Protein AF-A0A7X7C2U7-F1 (afdb_monomer_lite)

pLDDT: mean 94.02, std 4.24, range [68.06, 98.25]

Radius of gyration: 20.89 Å; chains: 1; bounding box: 52×40×53 Å

Secondary structure (DSSP, 8-state):
-EEE--TTHHHHHHH--TT----HHHHHHHHHTTTGGGGTSTT--EE--SHHHHHHHHHHHHHS-----EE-GGGGGGSTT--EEESS--HHHHHHHHHHT--GGGS--HHHHHHHHHHHSHHHHHHHHHHHHHH-TT--------SSHHHHHHHHHHS-S-EEEE-SS--TT-SEEEESSSPPHHHHHHHHHH--

Foldseek 3Di:
DEEFEDQCQLVQLVVQDLPDDDDPVRVVVRQVCQCVCLVPVQLEEGEHDDDVSVVVVVVVVVVDVRNHHYDHPLCPVVDPPDAYHYPHDGSNVLSVCVVSPHDNVSHDDPVVSVVVSVVLFCVVVQVVLVVVVVVDVVRDDHDDDDLDLVVVQVCQVPDDAKDKDAAGGDDDPPRIDIDGDHDDPVNSVSVVVRRD

Structure (mmCIF, N/CA/C/O backbone):
data_AF-A0A7X7C2U7-F1
#
_entry.id   AF-A0A7X7C2U7-F1
#
loop_
_atom_site.group_PDB
_atom_site.id
_atom_site.type_symbol
_atom_site.label_atom_id
_atom_site.label_alt_id
_atom_site.label_comp_id
_atom_site.label_asym_id
_atom_site.label_entity_id
_atom_site.label_seq_id
_atom_site.pdbx_PDB_ins_code
_atom_site.Cartn_x
_atom_site.Cartn_y
_atom_site.Cartn_z
_atom_site.occupancy
_atom_site.B_iso_or_equiv
_atom_site.auth_seq_id
_atom_site.auth_comp_id
_atom_site.auth_asym_id
_atom_site.auth_atom_id
_atom_site.pdbx_PDB_model_num
ATOM 1 N N . MET A 1 1 ? 2.861 -1.585 -21.260 1.00 94.38 1 MET A N 1
ATOM 2 C CA . MET A 1 1 ? 2.833 -1.435 -19.792 1.00 94.38 1 MET A CA 1
ATOM 3 C C . MET A 1 1 ? 4.129 -1.998 -19.223 1.00 94.38 1 MET A C 1
ATOM 5 O O . MET A 1 1 ? 4.598 -2.977 -19.781 1.00 94.38 1 MET A O 1
ATOM 9 N N . ILE A 1 2 ? 4.695 -1.424 -18.163 1.00 97.38 2 ILE A N 1
ATOM 10 C CA . ILE A 1 2 ? 5.847 -1.950 -17.410 1.00 97.38 2 ILE A CA 1
ATOM 11 C C . ILE A 1 2 ? 5.394 -2.218 -15.982 1.00 97.38 2 ILE A C 1
ATOM 13 O O . ILE A 1 2 ? 4.828 -1.330 -15.347 1.00 97.38 2 ILE A O 1
ATOM 17 N N . TYR A 1 3 ? 5.643 -3.413 -15.460 1.00 98.25 3 TYR A N 1
ATOM 18 C CA . TYR A 1 3 ? 5.201 -3.788 -14.121 1.00 98.25 3 TYR A CA 1
ATOM 19 C C . TYR A 1 3 ? 6.322 -3.678 -13.093 1.00 98.25 3 TYR A C 1
ATOM 21 O O . TYR A 1 3 ? 7.435 -4.145 -13.322 1.00 98.25 3 TYR A O 1
ATOM 29 N N . ILE A 1 4 ? 6.007 -3.099 -11.933 1.00 98.12 4 ILE A N 1
ATOM 30 C CA . ILE A 1 4 ? 6.964 -2.910 -10.834 1.00 98.12 4 ILE A CA 1
ATOM 31 C C . ILE A 1 4 ? 6.363 -3.474 -9.553 1.00 98.12 4 ILE A C 1
ATOM 33 O O . ILE A 1 4 ? 5.275 -3.070 -9.141 1.00 98.12 4 ILE A O 1
ATOM 37 N N . PHE A 1 5 ? 7.058 -4.387 -8.882 1.00 97.94 5 PHE A N 1
ATOM 38 C CA . PHE A 1 5 ? 6.621 -4.827 -7.562 1.00 97.94 5 PHE A CA 1
ATOM 39 C C . PHE A 1 5 ? 6.869 -3.723 -6.520 1.00 97.94 5 PHE A C 1
ATOM 41 O O . PHE A 1 5 ? 7.981 -3.222 -6.387 1.00 97.94 5 PHE A O 1
ATOM 48 N N . ASN A 1 6 ? 5.826 -3.327 -5.784 1.00 96.69 6 ASN A N 1
ATOM 49 C CA . ASN A 1 6 ? 5.874 -2.213 -4.830 1.00 96.69 6 ASN A CA 1
ATOM 50 C C . ASN A 1 6 ? 5.111 -2.541 -3.523 1.00 96.69 6 ASN A C 1
ATOM 52 O O . ASN A 1 6 ? 4.018 -2.018 -3.287 1.00 96.69 6 ASN A O 1
ATOM 56 N N . PRO A 1 7 ? 5.643 -3.446 -2.679 1.00 94.00 7 PRO A N 1
ATOM 57 C CA . PRO A 1 7 ? 4.954 -3.985 -1.502 1.00 94.00 7 PRO A CA 1
ATOM 58 C C . PRO A 1 7 ? 4.801 -2.995 -0.340 1.00 94.00 7 PRO A C 1
ATOM 60 O O . PRO A 1 7 ? 4.069 -3.279 0.608 1.00 94.00 7 PRO A O 1
ATOM 63 N N . ASP A 1 8 ? 5.483 -1.847 -0.369 1.00 92.38 8 ASP A N 1
ATOM 64 C CA . ASP A 1 8 ? 5.337 -0.821 0.668 1.00 92.38 8 ASP A CA 1
ATOM 65 C C . ASP A 1 8 ? 4.109 0.076 0.477 1.00 92.38 8 ASP A C 1
ATOM 67 O O . ASP A 1 8 ? 3.855 0.919 1.340 1.00 92.38 8 ASP A O 1
ATOM 71 N N . HIS A 1 9 ? 3.348 -0.114 -0.611 1.00 92.94 9 HIS A N 1
ATOM 72 C CA . HIS A 1 9 ? 2.270 0.776 -1.037 1.00 92.94 9 HIS A CA 1
ATOM 73 C C . HIS A 1 9 ? 1.359 1.223 0.110 1.00 92.94 9 HIS A C 1
ATOM 75 O O . HIS A 1 9 ? 1.189 2.424 0.302 1.00 92.94 9 HIS A O 1
ATOM 81 N N . ASP A 1 10 ? 0.841 0.288 0.910 1.00 89.00 10 ASP A N 1
ATOM 82 C CA . ASP A 1 10 ? -0.079 0.591 2.014 1.00 89.00 10 ASP A CA 1
ATOM 83 C C . ASP A 1 10 ? 0.524 1.531 3.070 1.00 89.00 10 ASP A C 1
ATOM 85 O O . ASP A 1 10 ? -0.190 2.332 3.670 1.00 89.00 10 ASP A O 1
ATOM 89 N N . LEU A 1 11 ? 1.828 1.416 3.340 1.00 90.81 11 LEU A N 1
ATOM 90 C CA . LEU A 1 11 ? 2.519 2.261 4.315 1.00 90.81 11 LEU A CA 1
ATOM 91 C C . LEU A 1 11 ? 2.910 3.601 3.690 1.00 90.81 11 LEU A C 1
ATOM 93 O O . LEU A 1 11 ? 2.695 4.646 4.298 1.00 90.81 11 LEU A O 1
ATOM 97 N N . ALA A 1 12 ? 3.422 3.574 2.462 1.00 94.00 12 ALA A N 1
ATOM 98 C CA . ALA A 1 12 ? 3.824 4.769 1.735 1.00 94.00 12 ALA A CA 1
ATOM 99 C C . ALA A 1 12 ? 2.628 5.678 1.403 1.00 94.00 12 ALA A C 1
ATOM 101 O O . ALA A 1 12 ? 2.758 6.898 1.437 1.00 94.00 12 ALA A O 1
ATOM 102 N N . ILE A 1 13 ? 1.447 5.115 1.116 1.00 93.31 13 ILE A N 1
ATOM 103 C CA . ILE A 1 13 ? 0.224 5.899 0.886 1.00 93.31 13 ILE A CA 1
ATOM 104 C C . ILE A 1 13 ? -0.357 6.456 2.195 1.00 93.31 13 ILE A C 1
ATOM 106 O O . ILE A 1 13 ? -0.936 7.543 2.192 1.00 93.31 13 ILE A O 1
ATOM 110 N N . ALA A 1 14 ? -0.181 5.744 3.318 1.00 90.19 14 ALA A N 1
ATOM 111 C CA . ALA A 1 14 ? -0.577 6.221 4.642 1.00 90.19 14 ALA A CA 1
ATOM 112 C C . ALA A 1 14 ? 0.258 7.434 5.072 1.00 90.19 14 ALA A C 1
ATOM 114 O O . ALA A 1 14 ? -0.302 8.444 5.500 1.00 90.19 14 ALA A O 1
ATOM 115 N N . ASP A 1 15 ? 1.580 7.328 4.920 1.00 92.88 15 ASP A N 1
ATOM 116 C CA . ASP A 1 15 ? 2.541 8.395 5.209 1.00 92.88 15 ASP A CA 1
ATOM 117 C C . ASP A 1 15 ? 2.408 9.560 4.215 1.00 92.88 15 ASP A C 1
ATOM 119 O O . ASP A 1 15 ? 2.404 10.726 4.600 1.00 92.88 15 ASP A O 1
ATOM 123 N N . PHE A 1 16 ? 2.184 9.233 2.939 1.00 95.00 16 PHE A N 1
ATOM 124 C CA . PHE A 1 16 ? 1.976 10.173 1.839 1.00 95.00 16 PHE A CA 1
ATOM 125 C C . PHE A 1 16 ? 3.148 11.142 1.603 1.00 95.00 16 PHE A C 1
ATOM 127 O O . PHE A 1 16 ? 2.958 12.238 1.080 1.00 95.00 16 PHE A O 1
ATOM 134 N N . SER A 1 17 ? 4.373 10.733 1.943 1.00 96.12 17 SER A N 1
ATOM 135 C CA . SER A 1 17 ? 5.595 11.488 1.658 1.00 96.12 17 SER A CA 1
ATOM 136 C C . SER A 1 17 ? 6.368 10.902 0.471 1.00 96.12 17 SER A C 1
ATOM 138 O O . SER A 1 17 ? 6.561 9.684 0.397 1.00 96.12 17 SER A O 1
ATOM 140 N N . PRO A 1 18 ? 6.923 11.739 -0.427 1.00 97.00 18 PRO A N 1
ATOM 141 C CA . PRO A 1 18 ? 7.883 11.288 -1.438 1.00 97.00 18 PRO A CA 1
ATOM 142 C C . PRO A 1 18 ? 9.248 10.892 -0.841 1.00 97.00 18 PRO A C 1
ATOM 144 O O . PRO A 1 18 ? 10.126 10.431 -1.577 1.00 97.00 18 PRO A O 1
ATOM 147 N N . TYR A 1 19 ? 9.426 11.085 0.471 1.00 96.25 19 TYR A N 1
ATOM 148 C CA . TYR A 1 19 ? 10.636 10.787 1.244 1.00 96.25 19 TYR A CA 1
ATOM 149 C C . TYR A 1 19 ? 10.404 9.725 2.328 1.00 96.25 19 TYR A C 1
ATOM 151 O O . TYR A 1 19 ? 11.222 9.584 3.234 1.00 96.25 19 TYR A O 1
ATOM 159 N N . TYR A 1 20 ? 9.287 8.995 2.258 1.00 94.44 20 TYR A N 1
ATOM 160 C CA . TYR A 1 20 ? 9.022 7.864 3.140 1.00 94.44 20 TYR A CA 1
ATOM 161 C C . TYR A 1 20 ? 10.162 6.834 3.073 1.00 94.44 20 TYR A C 1
ATOM 163 O O . TYR A 1 20 ? 10.606 6.454 1.987 1.00 94.44 20 TYR A O 1
ATOM 171 N N . THR A 1 21 ? 10.602 6.349 4.237 1.00 95.50 21 THR A N 1
ATOM 172 C CA . THR A 1 21 ? 11.609 5.286 4.336 1.00 95.50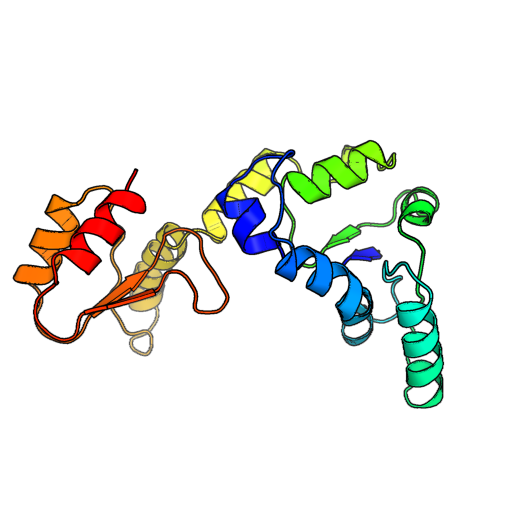 21 THR A CA 1
ATOM 173 C C . THR A 1 21 ? 10.931 3.970 4.724 1.00 95.50 21 THR A C 1
ATOM 175 O O . THR A 1 21 ? 10.499 3.828 5.873 1.00 95.50 21 THR A O 1
ATOM 178 N N . PRO A 1 22 ? 10.837 2.987 3.808 1.00 93.69 22 PRO A N 1
ATOM 179 C CA . PRO A 1 22 ? 10.255 1.690 4.124 1.00 93.69 22 PRO A CA 1
ATOM 180 C C . PRO A 1 22 ? 11.090 0.922 5.167 1.00 93.69 22 PRO A C 1
ATOM 182 O O . PRO A 1 22 ? 12.320 1.002 5.159 1.00 93.69 22 PRO A O 1
ATOM 185 N N . PRO A 1 23 ? 10.454 0.125 6.050 1.00 93.88 23 PRO A N 1
ATOM 186 C CA . PRO A 1 23 ? 11.157 -0.774 6.958 1.00 93.88 23 PRO A CA 1
ATOM 187 C C . PRO A 1 23 ? 12.061 -1.760 6.213 1.00 93.88 23 PRO A C 1
ATOM 189 O O . PRO A 1 23 ? 11.715 -2.228 5.127 1.00 93.88 23 PRO A O 1
ATOM 192 N N . ALA A 1 24 ? 13.163 -2.173 6.844 1.00 96.06 24 ALA A N 1
ATOM 193 C CA . ALA A 1 24 ? 14.135 -3.094 6.246 1.00 96.06 24 ALA A CA 1
ATOM 194 C C . ALA A 1 24 ? 13.512 -4.415 5.752 1.00 96.06 24 ALA A C 1
ATOM 196 O O . ALA A 1 24 ? 13.887 -4.922 4.698 1.00 96.06 24 ALA A O 1
ATOM 197 N N . SER A 1 25 ? 12.521 -4.952 6.472 1.00 94.81 25 SER A N 1
ATOM 198 C CA . SER A 1 25 ? 11.798 -6.160 6.054 1.00 94.81 25 SER A CA 1
ATOM 199 C C . SER A 1 25 ? 11.006 -5.966 4.760 1.00 94.81 25 SER A C 1
ATOM 201 O O . SER A 1 25 ? 10.931 -6.886 3.949 1.00 94.81 25 SER A O 1
ATOM 203 N N . ILE A 1 26 ? 10.447 -4.773 4.541 1.00 93.88 26 ILE A N 1
ATOM 204 C CA . ILE A 1 26 ? 9.730 -4.440 3.312 1.00 93.88 26 ILE A CA 1
ATOM 205 C C . ILE A 1 26 ? 10.719 -4.218 2.171 1.00 93.88 26 ILE A C 1
ATOM 207 O O . ILE A 1 26 ? 10.491 -4.753 1.096 1.00 93.88 26 ILE A O 1
ATOM 211 N N . VAL A 1 27 ? 11.844 -3.531 2.406 1.00 95.44 27 VAL A N 1
ATOM 212 C CA . VAL A 1 27 ? 12.922 -3.385 1.404 1.00 95.44 27 VAL A CA 1
ATOM 213 C C . VAL A 1 27 ? 13.420 -4.750 0.934 1.00 95.44 27 VAL A C 1
ATOM 215 O O . VAL A 1 27 ? 13.522 -4.987 -0.267 1.00 95.44 27 VAL A O 1
ATOM 218 N N . LYS A 1 28 ? 13.654 -5.680 1.869 1.00 95.94 28 LYS A N 1
ATOM 219 C CA . LYS A 1 28 ? 14.015 -7.059 1.529 1.00 95.94 28 LYS A CA 1
ATOM 220 C C . LYS A 1 28 ? 12.935 -7.734 0.677 1.00 95.94 28 LYS A C 1
ATOM 222 O O . LYS A 1 28 ? 13.259 -8.334 -0.339 1.00 95.94 28 LYS A O 1
ATOM 227 N N . MET A 1 29 ? 11.662 -7.584 1.048 1.00 95.75 29 MET A N 1
ATOM 228 C CA . MET A 1 29 ? 10.536 -8.114 0.273 1.00 95.75 29 MET A CA 1
ATOM 229 C C . MET A 1 29 ? 10.459 -7.525 -1.144 1.00 95.75 29 MET A C 1
ATOM 231 O O . MET A 1 29 ? 10.129 -8.265 -2.066 1.00 95.75 29 MET A O 1
ATOM 235 N N . MET A 1 30 ? 10.779 -6.235 -1.338 1.00 95.31 30 MET A N 1
ATOM 236 C CA . MET A 1 30 ? 10.831 -5.624 -2.676 1.00 95.31 30 MET A CA 1
ATOM 237 C C . MET A 1 30 ? 11.818 -6.364 -3.577 1.00 95.31 30 MET A C 1
ATOM 239 O O . MET A 1 30 ? 11.474 -6.674 -4.710 1.00 95.31 30 MET A O 1
ATOM 243 N N . GLY A 1 31 ? 13.018 -6.657 -3.064 1.00 96.00 31 GLY A N 1
ATOM 244 C CA . GLY A 1 31 ? 14.061 -7.355 -3.815 1.00 96.00 31 GLY A CA 1
ATOM 245 C C . GLY A 1 31 ? 13.744 -8.831 -4.043 1.00 96.00 31 GLY A C 1
ATOM 246 O O . GLY A 1 31 ? 13.800 -9.294 -5.178 1.00 96.00 31 GLY A O 1
ATOM 247 N N . ASP A 1 32 ? 13.367 -9.548 -2.979 1.00 96.06 32 ASP A N 1
ATOM 248 C CA . ASP A 1 32 ? 13.115 -10.997 -3.016 1.00 96.06 32 ASP A CA 1
ATOM 249 C C . ASP A 1 32 ? 11.933 -11.378 -3.923 1.00 96.06 32 ASP A C 1
ATOM 251 O O . ASP A 1 32 ? 11.903 -12.476 -4.474 1.00 96.06 32 ASP A O 1
ATOM 255 N N . LEU A 1 33 ? 10.929 -10.501 -4.039 1.00 96.88 33 LEU A N 1
ATOM 256 C CA . LEU A 1 33 ? 9.696 -10.758 -4.789 1.00 96.88 33 LEU A CA 1
ATOM 257 C C . LEU A 1 33 ? 9.528 -9.819 -5.991 1.00 96.88 33 LEU A C 1
ATOM 259 O O . LEU A 1 33 ? 8.424 -9.707 -6.524 1.00 96.88 33 LEU A O 1
ATOM 263 N N . ALA A 1 34 ? 10.601 -9.167 -6.451 1.00 97.75 34 ALA A N 1
ATOM 264 C CA . ALA A 1 34 ? 10.552 -8.233 -7.580 1.00 97.75 34 ALA A CA 1
ATOM 265 C C . ALA A 1 34 ? 9.951 -8.863 -8.850 1.00 97.75 34 ALA A C 1
ATOM 267 O O . ALA A 1 34 ? 9.262 -8.200 -9.618 1.00 97.75 34 ALA A O 1
ATOM 268 N N . VAL A 1 35 ? 10.158 -10.171 -9.027 1.00 97.69 35 VAL A N 1
ATOM 269 C CA . VAL A 1 35 ? 9.669 -10.987 -10.149 1.00 97.69 35 VAL A CA 1
ATOM 270 C C . VAL A 1 35 ? 8.207 -11.436 -10.023 1.00 97.69 35 VAL A C 1
ATOM 272 O O . VAL A 1 35 ? 7.670 -12.031 -10.954 1.00 97.69 35 VAL A O 1
ATOM 275 N N . LEU A 1 36 ? 7.519 -11.160 -8.909 1.00 97.06 36 LEU A N 1
ATOM 276 C CA . LEU A 1 36 ? 6.108 -11.528 -8.723 1.00 97.06 36 LEU A CA 1
ATOM 277 C C . LEU A 1 36 ? 5.175 -11.034 -9.856 1.00 97.06 36 LEU A C 1
ATOM 279 O O . LEU A 1 36 ? 4.247 -11.763 -10.212 1.00 97.06 36 LEU A O 1
ATOM 283 N N . PRO A 1 37 ? 5.401 -9.871 -10.498 1.00 97.62 37 PRO A N 1
ATOM 284 C CA . PRO A 1 37 ? 4.589 -9.447 -11.631 1.00 97.62 37 PRO A CA 1
ATOM 285 C C . PRO A 1 37 ? 4.681 -10.325 -12.881 1.00 97.62 37 PRO A C 1
ATOM 287 O O . PRO A 1 37 ? 3.823 -10.215 -13.756 1.00 97.62 37 PRO A O 1
ATOM 290 N N . LEU A 1 38 ? 5.643 -11.248 -12.980 1.00 96.75 38 LEU A N 1
ATOM 291 C CA . LEU A 1 38 ? 5.705 -12.213 -14.087 1.00 96.75 38 LEU A CA 1
ATOM 292 C C . LEU A 1 38 ? 4.403 -13.013 -14.244 1.00 96.75 38 LEU A C 1
ATOM 294 O O . LEU A 1 38 ? 4.034 -13.370 -15.358 1.00 96.75 38 LEU A O 1
ATOM 298 N N . TRP A 1 39 ? 3.689 -13.258 -13.143 1.00 95.19 39 TRP A N 1
ATOM 299 C CA . TRP A 1 39 ? 2.482 -14.086 -13.127 1.00 95.19 39 TRP A CA 1
ATOM 300 C C . TRP A 1 39 ? 1.238 -13.403 -13.704 1.00 95.19 39 TRP A C 1
ATOM 302 O O . TRP A 1 39 ? 0.295 -14.093 -14.082 1.00 95.19 39 TRP A O 1
ATOM 312 N N . TYR A 1 40 ? 1.211 -12.070 -13.763 1.00 94.81 40 TYR A N 1
ATOM 313 C CA . TYR A 1 40 ? 0.031 -11.306 -14.195 1.00 94.81 40 TYR A CA 1
ATOM 314 C C . TYR A 1 40 ? 0.352 -10.164 -15.170 1.00 94.81 40 TYR A C 1
ATOM 316 O O . TYR A 1 40 ? -0.533 -9.392 -15.526 1.00 94.81 40 TYR A O 1
ATOM 324 N N . SER A 1 41 ? 1.603 -10.050 -15.619 1.00 95.62 41 SER A N 1
ATOM 325 C CA . SER A 1 41 ? 2.036 -9.029 -16.583 1.00 95.62 41 SER A CA 1
ATOM 326 C C . SER A 1 41 ? 1.584 -9.308 -18.016 1.00 95.62 41 SER A C 1
ATOM 328 O O . SER A 1 41 ? 1.710 -8.433 -18.860 1.00 95.62 41 SER A O 1
ATOM 330 N N . ASP A 1 42 ? 1.063 -10.500 -18.315 1.00 92.25 42 ASP A N 1
ATOM 331 C CA . ASP A 1 42 ? 0.563 -10.872 -19.648 1.00 92.25 42 ASP A CA 1
ATOM 332 C C . ASP A 1 42 ? 1.560 -10.569 -20.789 1.00 92.25 42 ASP A C 1
ATOM 334 O O . ASP A 1 42 ? 1.236 -9.949 -21.798 1.00 92.25 42 ASP A O 1
ATOM 338 N N . GLY A 1 43 ? 2.827 -10.955 -20.605 1.00 94.44 43 GLY A N 1
ATOM 339 C CA . GLY A 1 43 ? 3.881 -10.746 -21.603 1.00 94.44 43 GLY A CA 1
ATOM 340 C C . GLY A 1 43 ? 4.583 -9.389 -21.544 1.00 94.44 43 GLY A C 1
ATOM 341 O O . GLY A 1 43 ? 5.571 -9.192 -22.247 1.00 94.44 43 GLY A O 1
ATOM 342 N N . HIS A 1 44 ? 4.123 -8.466 -20.704 1.00 96.56 44 HIS A N 1
ATOM 343 C CA . HIS A 1 44 ? 4.752 -7.159 -20.548 1.00 96.56 44 HIS A CA 1
ATOM 344 C C . HIS A 1 44 ? 6.046 -7.205 -19.714 1.00 96.56 44 HIS A C 1
ATOM 346 O O . HIS A 1 44 ? 6.185 -8.082 -18.857 1.00 96.56 44 HIS A O 1
ATOM 352 N N . PRO A 1 45 ? 6.971 -6.241 -19.905 1.00 97.19 45 PRO A N 1
ATOM 353 C CA . PRO A 1 45 ? 8.185 -6.135 -19.102 1.00 97.19 45 PRO A CA 1
ATOM 354 C C . PRO A 1 45 ? 7.910 -6.010 -17.600 1.00 97.19 45 PRO A C 1
ATOM 356 O O . PRO A 1 45 ? 7.000 -5.291 -17.172 1.00 97.19 45 PRO A O 1
ATOM 359 N N . VAL A 1 46 ? 8.742 -6.678 -16.804 1.00 98.19 46 VAL A N 1
ATOM 360 C CA . VAL A 1 46 ? 8.743 -6.631 -15.340 1.00 98.19 46 VAL A CA 1
ATOM 361 C C . VAL A 1 46 ? 10.093 -6.112 -14.859 1.00 98.19 46 VAL A C 1
ATOM 363 O O . VAL A 1 46 ? 11.138 -6.627 -15.253 1.00 98.19 46 VAL A O 1
ATOM 366 N N . VAL A 1 47 ? 10.073 -5.104 -13.992 1.00 98.06 47 VAL A N 1
ATOM 367 C CA . VAL A 1 47 ? 11.286 -4.549 -13.382 1.00 98.06 47 VAL A CA 1
ATOM 368 C C . VAL A 1 47 ? 11.725 -5.447 -12.235 1.00 98.06 47 VAL A C 1
ATOM 370 O O . VAL A 1 47 ? 11.002 -5.587 -11.244 1.00 98.06 47 VAL A O 1
ATOM 373 N N . ALA A 1 48 ? 12.909 -6.041 -12.360 1.00 97.62 48 ALA A N 1
ATOM 374 C CA . ALA A 1 48 ? 13.523 -6.822 -11.296 1.00 97.62 48 ALA A CA 1
ATOM 375 C C . ALA A 1 48 ? 15.049 -6.814 -11.427 1.00 97.62 48 ALA A C 1
ATOM 377 O O . ALA A 1 48 ? 15.611 -7.438 -12.326 1.00 97.62 48 ALA A O 1
ATOM 378 N N . ASP A 1 49 ? 15.712 -6.149 -10.484 1.00 95.25 49 ASP A N 1
ATOM 379 C CA . ASP A 1 49 ? 17.170 -6.079 -10.430 1.00 95.25 49 ASP A CA 1
ATOM 380 C C . ASP A 1 49 ? 17.776 -7.287 -9.702 1.00 95.25 49 ASP A C 1
ATOM 382 O O . ASP A 1 49 ? 17.136 -7.933 -8.868 1.00 95.25 49 ASP A O 1
ATOM 386 N N . GLY A 1 50 ? 19.059 -7.541 -9.953 1.00 95.06 50 GLY A N 1
ATOM 387 C CA . GLY A 1 50 ? 19.866 -8.487 -9.187 1.00 95.06 50 GLY A CA 1
ATOM 388 C C . GLY A 1 50 ? 19.921 -9.904 -9.761 1.00 95.06 50 GLY A C 1
ATOM 389 O O . GLY A 1 50 ? 18.973 -10.436 -10.337 1.00 95.06 50 GLY A O 1
ATOM 390 N N . GLU A 1 51 ? 21.071 -10.545 -9.556 1.00 95.31 51 GLU A N 1
ATOM 391 C CA . GLU A 1 51 ? 21.404 -11.841 -10.154 1.00 95.31 51 GLU A CA 1
ATOM 392 C C . GLU A 1 51 ? 20.421 -12.952 -9.750 1.00 95.31 51 GLU A C 1
ATOM 394 O O . GLU A 1 51 ? 20.033 -13.777 -10.571 1.00 95.31 51 GLU A O 1
ATOM 399 N N . GLN A 1 52 ? 19.960 -12.950 -8.494 1.00 95.62 52 GLN A N 1
ATOM 400 C CA . GLN A 1 52 ? 19.026 -13.965 -7.995 1.00 95.62 52 GLN A CA 1
ATOM 401 C C . GLN A 1 52 ? 17.673 -13.928 -8.717 1.00 95.62 52 GLN A C 1
ATOM 403 O O . GLN A 1 52 ? 17.124 -14.981 -9.040 1.00 95.62 52 GLN A O 1
ATOM 408 N N . ASN A 1 53 ? 17.165 -12.730 -9.020 1.00 97.31 53 ASN A N 1
ATOM 409 C CA . ASN A 1 53 ? 15.927 -12.557 -9.776 1.00 97.31 53 ASN A CA 1
ATOM 410 C C . ASN A 1 53 ? 16.082 -13.059 -11.217 1.00 97.31 53 ASN A C 1
ATOM 412 O O . ASN A 1 53 ? 15.195 -13.747 -11.725 1.00 97.31 53 ASN A O 1
ATOM 416 N N . MET A 1 54 ? 17.237 -12.802 -11.840 1.00 95.88 54 MET A N 1
ATOM 417 C CA . MET A 1 54 ? 17.552 -13.314 -13.176 1.00 95.88 54 MET A CA 1
ATOM 418 C C . MET A 1 54 ? 17.634 -14.848 -13.199 1.00 95.88 54 MET A C 1
ATOM 420 O O . MET A 1 54 ? 16.991 -15.489 -14.030 1.00 95.88 54 MET A O 1
ATOM 424 N N . HIS A 1 55 ? 18.354 -15.456 -12.250 1.00 96.75 55 HIS A N 1
ATOM 425 C CA . HIS A 1 55 ? 18.442 -16.919 -12.129 1.00 96.75 55 HIS A CA 1
ATOM 426 C C . HIS A 1 55 ? 17.069 -17.565 -11.927 1.00 96.75 55 HIS A C 1
ATOM 428 O O . HIS A 1 55 ? 16.765 -18.584 -12.554 1.00 96.75 55 HIS A O 1
ATOM 434 N N . TYR A 1 56 ? 16.220 -16.972 -11.082 1.00 96.31 56 TYR A N 1
ATOM 435 C CA . TYR A 1 56 ? 14.854 -17.449 -10.872 1.00 96.31 56 TYR A CA 1
ATOM 436 C C . TYR A 1 56 ? 14.013 -17.360 -12.151 1.00 96.31 56 TYR A C 1
ATOM 438 O O . TYR A 1 56 ? 13.332 -18.323 -12.508 1.00 96.31 56 TYR A O 1
ATOM 446 N N . PHE A 1 57 ? 14.080 -16.237 -12.867 1.00 96.88 57 PHE A N 1
ATOM 447 C CA . PHE A 1 57 ? 13.355 -16.045 -14.121 1.00 96.88 57 PHE A CA 1
ATOM 448 C C . PHE A 1 57 ? 13.766 -17.059 -15.192 1.00 96.88 57 PHE A C 1
ATOM 450 O O . PHE A 1 57 ? 12.900 -17.730 -15.754 1.00 96.88 57 PHE A O 1
ATOM 457 N N . GLU A 1 58 ? 15.067 -17.261 -15.407 1.00 95.88 58 GLU A N 1
ATOM 458 C CA . GLU A 1 58 ? 15.585 -18.257 -16.356 1.00 95.88 58 GLU A CA 1
ATOM 459 C C . GLU A 1 58 ? 15.242 -19.698 -15.946 1.00 95.88 58 GLU A C 1
ATOM 461 O O . GLU A 1 58 ? 15.055 -20.589 -16.781 1.00 95.88 58 GLU A O 1
ATOM 466 N N . HIS A 1 59 ? 15.129 -19.966 -14.645 1.00 96.44 59 HIS A N 1
ATOM 467 C CA . HIS A 1 59 ? 14.618 -21.242 -14.162 1.00 96.44 59 HIS A CA 1
ATOM 468 C C . HIS A 1 59 ? 13.130 -21.422 -14.490 1.00 96.44 59 HIS A C 1
ATOM 470 O O . HIS A 1 59 ? 12.771 -22.409 -15.134 1.00 96.44 59 HIS A O 1
ATOM 476 N N . ILE A 1 60 ? 12.273 -20.471 -14.114 1.00 95.50 60 ILE A N 1
ATOM 477 C CA . ILE A 1 60 ? 10.824 -20.570 -14.333 1.00 95.50 60 ILE A CA 1
ATOM 478 C C . ILE A 1 60 ? 10.467 -20.584 -15.822 1.00 95.50 60 ILE A C 1
ATOM 480 O O . ILE A 1 60 ? 9.595 -21.353 -16.222 1.00 95.50 60 ILE A O 1
ATOM 484 N N . LYS A 1 61 ? 11.163 -19.820 -16.667 1.00 94.94 61 LYS A N 1
ATOM 485 C CA . LYS A 1 61 ? 10.934 -19.782 -18.121 1.00 94.94 61 LYS A CA 1
ATOM 486 C C . LYS A 1 61 ? 11.200 -21.124 -18.816 1.00 94.94 61 LYS A C 1
ATOM 488 O O . LYS A 1 61 ? 10.617 -21.400 -19.860 1.00 94.94 61 LYS A O 1
ATOM 493 N N . ARG A 1 62 ? 12.050 -21.983 -18.237 1.00 96.12 62 ARG A N 1
ATOM 494 C CA . ARG A 1 62 ? 12.263 -23.364 -18.717 1.00 96.12 62 ARG A CA 1
ATOM 495 C C . ARG A 1 62 ? 11.137 -24.316 -18.321 1.00 96.12 62 ARG A C 1
ATOM 497 O O . ARG A 1 62 ? 10.962 -25.341 -18.972 1.00 96.12 62 ARG A O 1
ATOM 504 N N . LEU A 1 63 ? 10.410 -24.004 -17.251 1.00 96.88 63 LEU A N 1
ATOM 505 C CA . LEU A 1 63 ? 9.345 -24.847 -16.709 1.00 96.88 63 LEU A CA 1
ATOM 506 C C . LEU A 1 63 ? 7.960 -24.438 -17.212 1.00 96.88 63 LEU A C 1
ATOM 508 O O . LEU A 1 63 ? 7.085 -25.287 -17.359 1.00 96.88 63 LEU A O 1
ATOM 512 N N . LEU A 1 64 ? 7.755 -23.144 -17.448 1.00 95.31 64 LEU A N 1
ATOM 513 C CA . LEU A 1 64 ? 6.467 -22.548 -17.772 1.00 95.31 64 LEU A CA 1
ATOM 514 C C . LEU A 1 64 ? 6.601 -21.600 -18.969 1.00 95.31 64 LEU A C 1
ATOM 516 O O . LEU A 1 64 ? 7.637 -20.952 -19.123 1.00 95.31 64 LEU A O 1
ATOM 520 N N . PRO A 1 65 ? 5.549 -21.454 -19.793 1.00 93.06 65 PRO A N 1
ATOM 521 C CA . PRO A 1 65 ? 5.559 -20.584 -20.967 1.00 93.06 65 PRO A CA 1
ATOM 522 C C . PRO A 1 65 ? 5.417 -19.099 -20.577 1.00 93.06 65 PRO A C 1
ATOM 524 O O . PRO A 1 65 ? 4.438 -18.439 -20.930 1.00 93.06 65 PRO A O 1
ATOM 527 N N . ILE A 1 66 ? 6.383 -18.564 -19.825 1.00 94.50 66 ILE A N 1
ATOM 528 C CA . ILE A 1 66 ? 6.423 -17.148 -19.450 1.00 94.50 66 ILE A CA 1
ATOM 529 C C . ILE A 1 66 ? 6.735 -16.308 -20.690 1.00 94.50 66 ILE A C 1
ATOM 531 O O . ILE A 1 66 ? 7.798 -16.442 -21.295 1.00 94.50 6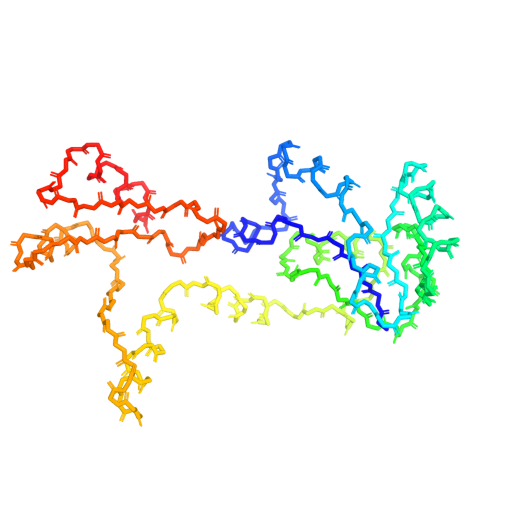6 ILE A O 1
ATOM 535 N N . LYS A 1 67 ? 5.795 -15.433 -21.059 1.00 93.56 67 LYS A N 1
ATOM 536 C CA . LYS A 1 67 ? 5.934 -14.506 -22.193 1.00 93.56 67 LYS A CA 1
ATOM 537 C C . LYS A 1 67 ? 6.678 -13.220 -21.825 1.00 93.56 67 LYS A C 1
ATOM 539 O O . LYS A 1 67 ? 7.258 -12.590 -22.699 1.00 93.56 67 LYS A O 1
ATOM 544 N N . SER A 1 68 ? 6.617 -12.832 -20.553 1.00 95.62 68 SER A N 1
ATOM 545 C CA . SER A 1 68 ? 7.163 -11.574 -20.046 1.00 95.62 68 SER A CA 1
ATOM 546 C C . SER A 1 68 ? 8.688 -11.575 -20.037 1.00 95.62 68 SER A C 1
ATOM 548 O O . SER A 1 68 ? 9.319 -12.631 -19.965 1.00 95.62 68 SER A O 1
ATOM 550 N N . THR A 1 69 ? 9.277 -10.384 -20.074 1.00 95.50 69 THR A N 1
ATOM 551 C CA . THR A 1 69 ? 10.721 -10.166 -19.936 1.00 95.50 69 THR A CA 1
ATOM 552 C C . THR A 1 69 ? 11.045 -9.513 -18.599 1.00 95.50 69 THR A C 1
ATOM 554 O O . THR A 1 69 ? 10.200 -8.838 -18.009 1.00 95.50 69 THR A O 1
ATOM 557 N N . LEU A 1 70 ? 12.279 -9.703 -18.130 1.00 97.06 70 LEU A N 1
ATOM 558 C CA . LEU A 1 70 ? 12.842 -8.891 -17.057 1.00 97.06 70 LEU A CA 1
ATOM 559 C C . LEU A 1 70 ? 13.657 -7.738 -17.633 1.00 97.06 70 LEU A C 1
ATOM 561 O O . LEU A 1 70 ? 14.370 -7.921 -18.620 1.00 97.06 70 LEU A O 1
ATOM 565 N N . ILE A 1 71 ? 13.557 -6.578 -16.992 1.00 97.06 71 ILE A N 1
ATOM 566 C CA . ILE A 1 71 ? 14.367 -5.392 -17.284 1.00 97.06 71 ILE A CA 1
ATOM 567 C C . ILE A 1 71 ? 14.972 -4.839 -15.992 1.00 97.06 71 ILE A C 1
ATOM 569 O O . ILE A 1 71 ? 14.395 -5.019 -14.912 1.00 97.06 71 ILE A O 1
ATOM 573 N N . SER A 1 72 ? 16.116 -4.160 -16.116 1.00 95.69 72 SER A N 1
ATOM 574 C CA . SER A 1 72 ? 16.696 -3.390 -15.014 1.00 95.69 72 SER A CA 1
ATOM 575 C C . SER A 1 72 ? 15.816 -2.185 -14.693 1.00 95.69 72 SER A C 1
ATOM 577 O O . SER A 1 72 ? 15.130 -1.650 -15.571 1.00 95.69 72 SER A O 1
ATOM 579 N N . SER A 1 73 ? 15.854 -1.713 -13.452 1.00 94.25 73 SER A N 1
ATOM 580 C CA . SER A 1 73 ? 15.240 -0.435 -13.091 1.00 94.25 73 SER A CA 1
ATOM 581 C C . SER A 1 73 ? 15.819 0.719 -13.918 1.00 94.25 73 SER A C 1
ATOM 583 O O . SER A 1 73 ? 15.057 1.538 -14.429 1.00 94.25 73 SER A O 1
ATOM 585 N N . ASP A 1 74 ? 17.128 0.730 -14.164 1.00 93.00 74 ASP A N 1
ATOM 586 C CA . ASP A 1 74 ? 17.786 1.748 -14.996 1.00 93.00 74 ASP A CA 1
ATOM 587 C C . ASP A 1 74 ? 17.310 1.734 -16.460 1.00 93.00 74 ASP A C 1
ATOM 589 O O . ASP A 1 74 ? 17.388 2.752 -17.144 1.00 93.00 74 ASP A O 1
ATOM 593 N N . ASP A 1 75 ? 16.760 0.614 -16.942 1.00 94.62 75 ASP A N 1
ATOM 594 C CA . ASP A 1 75 ? 16.288 0.488 -18.323 1.00 94.62 75 ASP A CA 1
ATOM 595 C C . ASP A 1 75 ? 14.893 1.079 -18.542 1.00 94.62 75 ASP A C 1
ATOM 597 O O . ASP A 1 75 ? 14.470 1.190 -19.692 1.00 94.62 75 ASP A O 1
ATOM 601 N N . ILE A 1 76 ? 14.168 1.471 -17.485 1.00 94.62 76 ILE A N 1
ATOM 602 C CA . ILE A 1 76 ? 12.798 2.006 -17.596 1.00 94.62 76 ILE A CA 1
ATOM 603 C C . ILE A 1 76 ? 12.744 3.199 -18.560 1.00 94.62 76 ILE A C 1
ATOM 605 O O . ILE A 1 76 ? 11.806 3.302 -19.346 1.00 94.62 76 ILE A O 1
ATOM 609 N N . ILE A 1 77 ? 13.766 4.061 -18.560 1.00 92.81 77 ILE A N 1
ATOM 610 C CA . ILE A 1 77 ? 13.834 5.243 -19.437 1.00 92.81 77 ILE A CA 1
ATOM 611 C C . ILE A 1 77 ? 13.893 4.913 -20.928 1.00 92.81 77 ILE A C 1
ATOM 613 O O . ILE A 1 77 ? 13.586 5.762 -21.758 1.00 92.81 77 ILE A O 1
ATOM 617 N N . ASN A 1 78 ? 14.277 3.687 -21.281 1.00 92.25 78 ASN A N 1
ATOM 618 C CA . ASN A 1 78 ? 14.364 3.257 -22.673 1.00 92.25 78 ASN A CA 1
ATOM 619 C C . ASN A 1 78 ? 12.984 2.906 -23.259 1.00 92.25 78 ASN A C 1
ATOM 621 O O . ASN A 1 78 ? 12.886 2.572 -24.439 1.00 92.25 78 ASN A O 1
ATOM 625 N N . TYR A 1 79 ? 11.923 2.975 -22.450 1.00 89.31 79 TYR A N 1
ATOM 626 C CA . TYR A 1 79 ? 10.550 2.629 -22.812 1.00 89.31 79 TYR A CA 1
ATOM 627 C C . TYR A 1 79 ? 9.634 3.865 -22.822 1.00 89.31 79 TYR A C 1
ATOM 629 O O . TYR A 1 79 ? 8.583 3.875 -22.183 1.00 89.31 79 TYR A O 1
ATOM 637 N N . ASP A 1 80 ? 10.029 4.903 -23.559 1.00 84.50 80 ASP A N 1
ATOM 638 C CA . ASP A 1 80 ? 9.240 6.133 -23.717 1.00 84.50 80 ASP A CA 1
ATOM 639 C C . ASP A 1 80 ? 7.838 5.852 -24.291 1.00 84.50 80 ASP A C 1
ATOM 641 O O . ASP A 1 80 ? 7.665 5.047 -25.216 1.00 84.50 80 ASP A O 1
ATOM 645 N N . GLY A 1 81 ? 6.815 6.485 -23.716 1.00 85.50 81 GLY A N 1
ATOM 646 C CA . GLY A 1 81 ? 5.414 6.304 -24.094 1.00 85.50 81 GLY A CA 1
ATOM 647 C C . GLY A 1 81 ? 4.809 4.965 -23.657 1.00 85.50 81 GLY A C 1
ATOM 648 O O . GLY A 1 81 ? 3.655 4.668 -23.993 1.00 85.50 81 GLY A O 1
ATOM 649 N N . VAL A 1 82 ? 5.542 4.135 -22.908 1.00 91.06 82 VAL A N 1
ATOM 650 C CA . VAL A 1 82 ? 5.030 2.879 -22.354 1.00 91.06 82 VAL A CA 1
ATOM 651 C C . VAL A 1 82 ? 4.540 3.122 -20.931 1.00 91.06 82 VAL A C 1
ATOM 653 O O . VAL A 1 82 ? 5.314 3.392 -20.023 1.00 91.06 82 VAL A O 1
ATOM 656 N N . GLY A 1 83 ? 3.235 2.941 -20.703 1.00 94.00 83 GLY A N 1
ATOM 657 C CA . GLY A 1 83 ? 2.658 3.116 -19.366 1.00 94.00 83 GLY A CA 1
ATOM 658 C C . GLY A 1 83 ? 3.334 2.253 -18.291 1.00 94.00 83 GLY A C 1
ATOM 659 O O . GLY A 1 83 ? 3.802 1.148 -18.575 1.00 94.00 83 GLY A O 1
ATOM 660 N N . ILE A 1 84 ? 3.323 2.726 -17.044 1.00 96.75 84 ILE A N 1
ATOM 661 C CA . ILE A 1 84 ? 3.900 2.036 -15.882 1.00 96.75 84 ILE A CA 1
ATOM 662 C C . ILE A 1 84 ? 2.774 1.602 -14.932 1.00 96.75 84 ILE A C 1
ATOM 664 O O . ILE A 1 84 ? 1.860 2.366 -14.624 1.00 96.75 84 ILE A O 1
ATOM 668 N N . ALA A 1 85 ? 2.846 0.367 -14.447 1.00 96.50 85 ALA A N 1
ATOM 669 C CA . ALA A 1 85 ? 1.904 -0.239 -13.515 1.00 96.50 85 ALA A CA 1
ATOM 670 C C . ALA A 1 85 ? 2.665 -0.814 -12.311 1.00 96.50 85 ALA A C 1
ATOM 672 O O . ALA A 1 85 ? 2.988 -2.008 -12.277 1.00 96.50 85 ALA A O 1
ATOM 673 N N . PRO A 1 86 ? 2.974 0.010 -11.297 1.00 97.25 86 PRO A N 1
ATOM 674 C CA . PRO A 1 86 ? 3.471 -0.529 -10.050 1.00 97.25 86 PRO A CA 1
ATOM 675 C C . PRO A 1 86 ? 2.362 -1.314 -9.340 1.00 97.25 86 PRO A C 1
ATOM 677 O O . PRO A 1 86 ? 1.176 -1.061 -9.551 1.00 97.25 86 PRO A O 1
ATOM 680 N N . TRP A 1 87 ? 2.745 -2.211 -8.430 1.00 96.00 87 TRP A N 1
ATOM 681 C CA . TRP A 1 87 ? 1.818 -2.937 -7.551 1.00 96.00 87 TRP A CA 1
ATOM 682 C C . TRP A 1 87 ? 0.838 -1.995 -6.838 1.00 96.00 87 TRP A C 1
ATOM 684 O O . TRP A 1 87 ? -0.321 -2.332 -6.618 1.00 96.00 87 TRP A O 1
ATOM 694 N N . GLY A 1 88 ? 1.300 -0.788 -6.515 1.00 95.25 88 GLY A N 1
ATOM 695 C CA . GLY A 1 88 ? 0.444 0.318 -6.127 1.00 95.25 88 GLY A CA 1
ATOM 696 C C . GLY A 1 88 ? 1.168 1.649 -6.275 1.00 95.25 88 GLY A C 1
ATOM 697 O O . GLY A 1 88 ? 2.367 1.755 -6.008 1.00 95.25 88 GLY A O 1
ATOM 698 N N . TRP A 1 89 ? 0.433 2.676 -6.692 1.00 97.38 89 TRP A N 1
ATOM 699 C CA . TRP A 1 89 ? 0.949 4.036 -6.826 1.00 97.38 89 TRP A CA 1
ATOM 700 C C . TRP A 1 89 ? 1.037 4.739 -5.472 1.00 97.38 89 TRP A C 1
ATOM 702 O O . TRP A 1 89 ? 0.133 4.635 -4.651 1.00 97.38 89 TRP A O 1
ATOM 712 N N . ASN A 1 90 ? 2.123 5.464 -5.224 1.00 97.12 90 ASN A N 1
ATOM 713 C CA . ASN A 1 90 ? 2.295 6.314 -4.045 1.00 97.12 90 ASN A CA 1
ATOM 714 C C . ASN A 1 90 ? 3.314 7.439 -4.347 1.00 97.12 90 ASN A C 1
ATOM 716 O O . ASN A 1 90 ? 4.021 7.358 -5.360 1.00 97.12 90 ASN A O 1
ATOM 720 N N . PRO A 1 91 ? 3.419 8.483 -3.500 1.00 97.75 91 PRO A N 1
ATOM 721 C CA . PRO A 1 91 ? 4.362 9.580 -3.733 1.00 97.75 91 PRO A CA 1
ATOM 722 C C . PRO A 1 91 ? 5.833 9.143 -3.821 1.00 97.75 91 PRO A C 1
ATOM 724 O O . PRO A 1 91 ? 6.592 9.726 -4.593 1.00 97.75 91 PRO A O 1
ATOM 727 N N . LEU A 1 92 ? 6.241 8.107 -3.076 1.00 97.44 92 LEU A N 1
ATOM 728 C CA . LEU A 1 92 ? 7.618 7.610 -3.074 1.00 97.44 92 LEU A CA 1
ATOM 729 C C . LEU A 1 92 ? 8.013 7.010 -4.430 1.00 97.44 92 LEU A C 1
ATOM 731 O O . LEU A 1 92 ? 9.029 7.413 -4.993 1.00 97.44 92 LEU A O 1
ATOM 735 N N . ILE A 1 93 ? 7.229 6.075 -4.977 1.00 97.38 93 ILE A N 1
ATOM 736 C CA . ILE A 1 93 ? 7.546 5.460 -6.277 1.00 97.38 93 ILE A CA 1
ATOM 737 C C . ILE A 1 93 ? 7.418 6.465 -7.425 1.00 97.38 93 ILE A C 1
ATOM 739 O O . ILE A 1 93 ? 8.262 6.465 -8.316 1.00 97.38 93 ILE A O 1
ATOM 743 N N . ARG A 1 94 ? 6.449 7.392 -7.358 1.00 97.69 94 ARG A N 1
ATOM 744 C CA . ARG A 1 94 ? 6.357 8.512 -8.310 1.00 97.69 94 ARG A CA 1
ATOM 745 C C . ARG A 1 94 ? 7.645 9.340 -8.310 1.00 97.69 94 ARG A C 1
ATOM 747 O O . ARG A 1 94 ? 8.210 9.591 -9.366 1.00 97.69 94 ARG A O 1
ATOM 754 N N . ASN A 1 95 ? 8.134 9.725 -7.130 1.00 97.56 95 ASN A N 1
ATOM 755 C CA . ASN A 1 95 ? 9.373 10.494 -6.986 1.00 97.56 95 ASN A CA 1
ATOM 756 C C . ASN A 1 95 ? 10.610 9.717 -7.465 1.00 97.56 95 ASN A C 1
ATOM 758 O O . ASN A 1 95 ? 11.502 10.302 -8.073 1.00 97.56 95 ASN A O 1
ATOM 762 N N . LYS A 1 96 ? 10.671 8.402 -7.216 1.00 95.75 96 LYS A N 1
ATOM 763 C CA . LYS A 1 96 ? 11.748 7.541 -7.734 1.00 95.75 96 LYS A CA 1
ATOM 764 C C . LYS A 1 96 ? 11.766 7.538 -9.265 1.00 95.75 96 LYS A C 1
ATOM 766 O O . LYS A 1 96 ? 12.813 7.806 -9.836 1.00 95.75 96 LYS A O 1
ATOM 771 N N . LEU A 1 97 ? 10.619 7.328 -9.910 1.00 96.62 97 LEU A N 1
ATOM 772 C CA . LEU A 1 97 ? 10.514 7.308 -11.374 1.00 96.62 97 LEU A CA 1
ATOM 773 C C . LEU A 1 97 ? 10.873 8.662 -12.006 1.00 96.62 97 LEU A C 1
ATOM 775 O O . LEU A 1 97 ? 11.616 8.691 -12.983 1.00 96.62 97 LEU A O 1
ATOM 779 N N . LEU A 1 98 ? 10.447 9.781 -11.404 1.00 95.81 98 LEU A N 1
ATOM 780 C CA . LEU A 1 98 ? 10.874 11.120 -11.838 1.00 95.81 98 LEU A CA 1
ATOM 781 C C . LEU A 1 98 ? 12.398 11.282 -11.791 1.00 95.81 98 LEU A C 1
ATOM 783 O O . LEU A 1 98 ? 12.997 11.782 -12.737 1.00 95.81 98 LEU A O 1
ATOM 787 N N . LYS A 1 99 ? 13.042 10.842 -10.703 1.00 95.19 99 LYS A N 1
ATOM 788 C CA . LYS A 1 99 ? 14.507 10.911 -10.558 1.00 95.19 99 LYS A CA 1
ATOM 789 C C . LYS A 1 99 ? 15.249 10.025 -11.551 1.00 95.19 99 LYS A C 1
ATOM 791 O O . LYS A 1 99 ? 16.395 10.319 -11.870 1.00 95.19 99 LYS A O 1
ATOM 796 N N . MET A 1 100 ? 14.608 8.955 -12.004 1.00 93.25 100 MET A N 1
ATOM 797 C CA . MET A 1 100 ? 15.150 8.072 -13.029 1.00 93.25 100 MET A CA 1
ATOM 798 C C . MET A 1 100 ? 15.003 8.668 -14.429 1.00 93.25 100 MET A C 1
ATOM 800 O O . MET A 1 100 ? 15.695 8.212 -15.321 1.00 93.25 100 MET A O 1
ATOM 804 N N . GLY A 1 101 ? 14.180 9.706 -14.617 1.00 93.06 101 GLY A N 1
ATOM 805 C CA . GLY A 1 101 ? 14.017 10.406 -15.894 1.00 93.06 101 GLY A CA 1
ATOM 806 C C . GLY A 1 101 ? 12.696 10.131 -16.611 1.00 93.06 101 GLY A C 1
ATOM 807 O O . GLY A 1 101 ? 12.531 10.586 -17.738 1.00 93.06 101 GLY A O 1
ATOM 808 N N . VAL A 1 102 ? 11.749 9.424 -15.980 1.00 94.62 102 VAL A N 1
ATOM 809 C CA . VAL A 1 102 ? 10.395 9.240 -16.532 1.00 94.62 102 VAL A CA 1
ATOM 810 C C . VAL A 1 102 ? 9.672 10.584 -16.586 1.00 94.62 102 VAL A C 1
ATOM 812 O O . VAL A 1 102 ? 9.721 11.363 -15.626 1.00 94.62 102 VAL A O 1
ATOM 815 N N . THR A 1 103 ? 8.976 10.851 -17.689 1.00 93.00 103 THR A N 1
ATOM 816 C CA . THR A 1 103 ? 8.315 12.139 -17.907 1.00 93.00 103 THR A CA 1
ATOM 817 C C . THR A 1 103 ? 7.117 12.295 -16.972 1.00 93.00 103 THR A C 1
ATOM 819 O O . THR A 1 103 ? 6.339 11.367 -16.767 1.00 93.00 103 THR A O 1
ATOM 822 N N . GLU A 1 104 ? 6.903 13.496 -16.426 1.00 94.00 104 GLU A N 1
ATOM 823 C CA . GLU A 1 104 ? 5.804 13.748 -15.483 1.00 94.00 104 GLU A CA 1
ATOM 824 C C . GLU A 1 104 ? 4.414 13.409 -16.054 1.00 94.00 104 GLU A C 1
ATOM 826 O O . GLU A 1 104 ? 3.561 12.916 -15.320 1.00 94.00 104 GLU A O 1
ATOM 831 N N . ASN A 1 105 ? 4.207 13.595 -17.362 1.00 92.50 105 ASN A N 1
ATOM 832 C CA . ASN A 1 105 ? 2.949 13.277 -18.048 1.00 92.50 105 ASN A CA 1
ATOM 833 C C . ASN A 1 105 ? 2.628 11.772 -18.103 1.00 92.50 105 ASN A C 1
ATOM 835 O O . ASN A 1 105 ? 1.484 11.405 -18.366 1.00 92.50 105 ASN A O 1
ATOM 839 N N . GLU A 1 106 ? 3.611 10.902 -17.867 1.00 92.00 106 GLU A N 1
ATOM 840 C CA . GLU A 1 106 ? 3.435 9.443 -17.826 1.00 92.00 106 GLU A CA 1
ATOM 841 C C . GLU A 1 106 ? 3.125 8.936 -16.411 1.00 92.00 106 GLU A C 1
ATOM 843 O O . GLU A 1 106 ? 2.820 7.758 -16.203 1.00 92.00 106 GLU A O 1
ATOM 848 N N . LEU A 1 107 ? 3.205 9.824 -15.420 1.00 96.06 107 LEU A N 1
ATOM 849 C CA . LEU A 1 107 ? 3.013 9.512 -14.014 1.00 96.06 107 LEU A CA 1
ATOM 850 C C . LEU A 1 107 ? 1.652 10.023 -13.530 1.00 96.06 107 LEU A C 1
ATOM 852 O O . LEU A 1 107 ? 1.127 11.013 -14.042 1.00 96.06 107 LEU A O 1
ATOM 856 N N . PRO A 1 108 ? 1.061 9.389 -12.503 1.00 97.00 108 PRO A N 1
ATOM 857 C CA . PRO A 1 108 ? -0.164 9.905 -11.910 1.00 97.00 108 PRO A CA 1
ATOM 858 C C . PRO A 1 108 ? 0.038 11.321 -11.364 1.00 97.00 108 PRO A C 1
ATOM 860 O O . PRO A 1 108 ? 1.083 11.642 -10.786 1.00 97.00 108 PRO A O 1
ATOM 863 N N . SER A 1 109 ? -0.999 12.149 -11.491 1.00 96.69 109 SER A N 1
ATOM 864 C CA . SER A 1 109 ? -1.018 13.476 -10.880 1.00 96.69 109 SER A CA 1
ATOM 865 C C . SER A 1 109 ? -1.088 13.382 -9.353 1.00 96.69 109 SER A C 1
ATOM 867 O O . SER A 1 109 ? -1.482 12.356 -8.784 1.00 96.69 109 SER A O 1
ATOM 869 N N . THR A 1 110 ? -0.736 14.470 -8.671 1.00 95.44 110 THR A N 1
ATOM 870 C CA . THR A 1 110 ? -0.877 14.558 -7.213 1.00 95.44 110 THR A CA 1
ATOM 871 C C . THR A 1 110 ? -2.335 14.369 -6.792 1.00 95.44 110 THR A C 1
ATOM 873 O O . THR A 1 110 ? -2.602 13.594 -5.877 1.00 95.44 110 THR A O 1
ATOM 876 N N . GLU A 1 111 ? -3.290 14.957 -7.517 1.00 97.25 111 GLU A N 1
ATOM 877 C CA . GLU A 1 111 ? -4.726 14.823 -7.233 1.00 97.25 111 GLU A CA 1
ATOM 878 C C . GLU A 1 111 ? -5.202 13.371 -7.382 1.00 97.25 111 GLU A C 1
ATOM 880 O O . GLU A 1 111 ? -6.061 12.906 -6.630 1.00 97.25 111 GLU A O 1
ATOM 885 N N . TYR A 1 112 ? -4.648 12.620 -8.342 1.00 97.06 112 TYR A N 1
ATOM 886 C CA . TYR A 1 112 ? -4.927 11.190 -8.455 1.00 97.06 112 TYR A CA 1
ATOM 887 C C . TYR A 1 112 ? -4.405 10.422 -7.235 1.00 97.06 112 TYR A C 1
ATOM 889 O O . TYR A 1 112 ? -5.119 9.576 -6.693 1.00 97.06 112 TYR A O 1
ATOM 897 N N . LEU A 1 113 ? -3.187 10.720 -6.772 1.00 97.00 113 LEU A N 1
ATOM 898 C CA . LEU A 1 113 ? -2.624 10.079 -5.580 1.00 97.00 113 LEU A CA 1
ATOM 899 C C . LEU A 1 113 ? -3.422 10.418 -4.313 1.00 97.00 113 LEU A C 1
ATOM 901 O O . LEU A 1 113 ? -3.601 9.548 -3.461 1.00 97.00 113 LEU A O 1
ATOM 905 N N . GLU A 1 114 ? -3.941 11.639 -4.194 1.00 95.75 114 GLU A N 1
ATOM 906 C CA . GLU A 1 114 ? -4.825 12.041 -3.094 1.00 95.75 114 GLU A CA 1
ATOM 907 C C . GLU A 1 114 ? -6.146 11.265 -3.115 1.00 95.75 114 GLU A C 1
ATOM 909 O O . GLU A 1 114 ? -6.571 10.738 -2.082 1.00 95.75 114 GLU A O 1
ATOM 914 N N . LYS A 1 115 ? -6.763 11.105 -4.294 1.00 95.50 115 LYS A N 1
ATOM 915 C CA . LYS A 1 115 ? -7.951 10.250 -4.461 1.00 95.50 115 LYS A CA 1
ATOM 916 C C . LYS A 1 115 ? -7.653 8.804 -4.082 1.00 95.50 115 LYS A C 1
ATOM 918 O O . LYS A 1 115 ? -8.418 8.199 -3.333 1.00 95.50 115 LYS A O 1
ATOM 923 N N . LEU A 1 116 ? -6.520 8.270 -4.538 1.00 94.81 116 LEU A N 1
ATOM 924 C CA . LEU A 1 116 ? -6.084 6.916 -4.205 1.00 94.81 116 LEU A CA 1
ATOM 925 C C . LEU A 1 116 ? -5.884 6.742 -2.693 1.00 94.81 116 LEU A C 1
ATOM 927 O O . LEU A 1 116 ? -6.341 5.750 -2.132 1.00 94.81 116 LEU A O 1
ATOM 931 N N . LYS A 1 117 ? -5.278 7.720 -2.009 1.00 93.25 117 LYS A N 1
ATOM 932 C CA . LYS A 1 117 ? -5.178 7.731 -0.540 1.00 93.25 117 LYS A CA 1
ATOM 933 C C . LYS A 1 117 ? -6.559 7.704 0.118 1.00 93.25 117 LYS A C 1
ATOM 935 O O . LYS A 1 117 ? -6.744 6.973 1.092 1.00 93.25 117 LYS A O 1
ATOM 940 N N . GLY A 1 118 ? -7.516 8.461 -0.418 1.00 92.69 118 GLY A N 1
ATOM 941 C CA . GLY A 1 118 ? -8.916 8.424 0.005 1.00 92.69 118 GLY A CA 1
ATOM 942 C C . GLY A 1 118 ? -9.520 7.023 -0.115 1.00 92.69 118 GLY A C 1
ATOM 943 O O . GLY A 1 118 ? -10.067 6.513 0.860 1.00 92.69 118 GLY A O 1
ATOM 944 N N . TYR A 1 119 ? -9.342 6.360 -1.259 1.00 92.12 119 TYR A N 1
ATOM 945 C CA . TYR A 1 119 ? -9.838 4.997 -1.495 1.00 92.12 119 TYR A CA 1
ATOM 946 C C . TYR A 1 119 ? -9.164 3.940 -0.615 1.00 92.12 119 TYR A C 1
ATOM 948 O O . TYR A 1 119 ? -9.812 2.983 -0.190 1.00 92.12 119 TYR A O 1
ATOM 956 N N . SER A 1 120 ? -7.886 4.122 -0.286 1.00 91.44 120 SER A N 1
ATOM 957 C CA . SER A 1 120 ? -7.168 3.250 0.649 1.00 91.44 120 SER A CA 1
ATOM 958 C C . SER A 1 120 ? -7.593 3.462 2.109 1.00 91.44 120 SER A C 1
ATOM 960 O O . SER A 1 120 ? -7.357 2.588 2.954 1.00 91.44 120 SER A O 1
ATOM 962 N N . ASN A 1 121 ? -8.236 4.592 2.426 1.00 93.00 121 ASN A N 1
ATOM 963 C CA . ASN A 1 121 ? -8.723 4.905 3.763 1.00 93.00 121 ASN A CA 1
ATOM 964 C C . ASN A 1 121 ? -10.038 4.170 4.074 1.00 93.00 121 ASN A C 1
ATOM 966 O O . ASN A 1 121 ? -10.977 4.123 3.281 1.00 93.00 121 ASN A O 1
ATOM 970 N N . ARG A 1 122 ? -10.135 3.618 5.285 1.00 93.06 122 ARG A N 1
ATOM 971 C CA . ARG A 1 122 ? -11.343 2.963 5.795 1.00 93.06 122 ARG A CA 1
ATOM 972 C C . ARG A 1 122 ? -12.552 3.887 5.915 1.00 93.06 122 ARG A C 1
ATOM 974 O O . ARG A 1 122 ? -13.656 3.357 5.900 1.00 93.06 122 ARG A O 1
ATOM 981 N N . LEU A 1 123 ? -12.382 5.209 5.950 1.00 93.94 123 LEU A N 1
ATOM 982 C CA . LEU A 1 123 ? -13.486 6.164 5.813 1.00 93.94 123 LEU A CA 1
ATOM 983 C C . LEU A 1 123 ? -14.318 5.862 4.561 1.00 93.94 123 LEU A C 1
ATOM 985 O O . LEU A 1 123 ? -15.531 5.702 4.652 1.00 93.94 123 LEU A O 1
ATOM 989 N N . HIS A 1 124 ? -13.659 5.670 3.417 1.00 93.69 124 HIS A N 1
ATOM 990 C CA . HIS A 1 124 ? -14.364 5.394 2.172 1.00 93.69 124 HIS A CA 1
ATOM 991 C C . HIS A 1 124 ? -15.064 4.028 2.194 1.00 93.69 124 HIS A C 1
ATOM 993 O O . HIS A 1 124 ? -16.184 3.880 1.714 1.00 93.69 124 HIS A O 1
ATOM 999 N N . ALA A 1 125 ? -14.446 3.026 2.827 1.00 93.00 125 ALA A N 1
ATOM 1000 C CA . ALA A 1 125 ? -15.077 1.721 3.025 1.00 93.00 125 ALA A CA 1
ATOM 1001 C C . ALA A 1 125 ? -16.336 1.807 3.914 1.00 93.00 125 ALA A C 1
ATOM 1003 O O . ALA A 1 125 ? -17.320 1.120 3.642 1.00 93.00 125 ALA A O 1
ATOM 1004 N N . VAL A 1 126 ? -16.322 2.661 4.945 1.00 94.81 126 VAL A N 1
ATOM 1005 C CA . VAL A 1 126 ? -17.482 2.927 5.812 1.00 94.81 126 VAL A CA 1
ATOM 1006 C C . VAL A 1 126 ? -18.625 3.561 5.014 1.00 94.81 126 VAL A C 1
ATOM 1008 O O 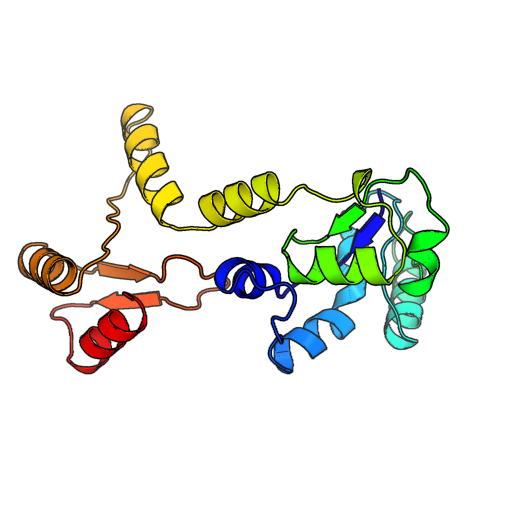. VAL A 1 126 ? -19.773 3.130 5.133 1.00 94.81 126 VAL A O 1
ATOM 1011 N N . GLU A 1 127 ? -18.316 4.548 4.173 1.00 94.19 127 GLU A N 1
ATOM 1012 C CA . GLU A 1 127 ? -19.291 5.215 3.301 1.00 94.19 127 GLU A CA 1
ATOM 1013 C C . GLU A 1 127 ? -19.895 4.248 2.275 1.00 94.19 127 GLU A C 1
ATOM 1015 O O . GLU A 1 127 ? -21.118 4.175 2.131 1.00 94.19 127 GLU A O 1
ATOM 1020 N N . ILE A 1 128 ? -19.056 3.448 1.609 1.00 94.25 128 ILE A N 1
ATOM 1021 C CA . ILE A 1 128 ? -19.503 2.454 0.626 1.00 94.25 128 ILE A CA 1
ATOM 1022 C C . ILE A 1 128 ? -20.383 1.392 1.284 1.00 94.25 128 ILE A C 1
ATOM 1024 O O . ILE A 1 128 ? -21.417 1.042 0.718 1.00 94.25 128 ILE A O 1
ATOM 1028 N N . LEU A 1 129 ? -20.027 0.890 2.475 1.00 95.31 129 LEU A N 1
ATOM 1029 C CA . LEU A 1 129 ? -20.832 -0.128 3.155 1.00 95.31 129 LEU A CA 1
ATOM 1030 C C . LEU A 1 129 ? -22.261 0.364 3.408 1.00 95.31 129 LEU A C 1
ATOM 1032 O O . LEU A 1 129 ? -23.214 -0.395 3.225 1.00 95.31 129 LEU A O 1
ATOM 1036 N N . LYS A 1 130 ? -22.423 1.634 3.794 1.00 92.38 130 LYS A N 1
ATOM 1037 C CA . LYS A 1 130 ? -23.745 2.238 3.992 1.00 92.38 130 LYS A CA 1
ATOM 1038 C C . LYS A 1 130 ? -24.580 2.199 2.710 1.00 92.38 130 LYS A C 1
ATOM 1040 O O . LYS A 1 130 ? -25.755 1.853 2.783 1.00 92.38 130 LYS A O 1
ATOM 1045 N N . ASN A 1 131 ? -23.975 2.512 1.566 1.00 93.56 131 ASN A N 1
ATOM 1046 C CA . ASN A 1 131 ? -24.660 2.484 0.273 1.00 93.56 131 ASN A CA 1
ATOM 1047 C C . ASN A 1 131 ? -24.986 1.048 -0.154 1.00 93.56 131 ASN A C 1
ATOM 1049 O O . ASN A 1 131 ? -26.130 0.759 -0.481 1.00 93.56 131 ASN A O 1
ATOM 1053 N N . LEU A 1 132 ? -24.020 0.126 -0.062 1.00 95.06 132 LEU A N 1
ATOM 1054 C CA . LEU A 1 132 ? -24.215 -1.279 -0.436 1.00 95.06 132 LEU A CA 1
ATOM 1055 C C . LEU A 1 132 ? -25.364 -1.924 0.341 1.00 95.06 132 LEU A C 1
ATOM 1057 O O . LEU A 1 132 ? -26.187 -2.615 -0.246 1.00 95.06 132 LEU A O 1
ATOM 1061 N N . ARG A 1 133 ? -25.479 -1.653 1.643 1.00 94.38 133 ARG A N 1
ATOM 1062 C CA . ARG A 1 133 ? -26.596 -2.159 2.456 1.00 94.38 133 ARG A CA 1
ATOM 1063 C C . ARG A 1 133 ? -27.975 -1.684 1.991 1.00 94.38 133 ARG A C 1
ATOM 1065 O O . ARG A 1 133 ? -28.950 -2.356 2.298 1.00 94.38 133 ARG A O 1
ATOM 1072 N N . GLY A 1 134 ? -28.064 -0.551 1.294 1.00 90.94 134 GLY A N 1
ATOM 1073 C CA . GLY A 1 134 ? -29.307 -0.079 0.679 1.00 90.94 134 GLY A CA 1
ATOM 1074 C C . GLY A 1 134 ? -29.656 -0.791 -0.633 1.00 90.94 134 GLY A C 1
ATOM 1075 O O . GLY A 1 134 ? -30.821 -0.813 -1.011 1.00 90.94 134 GLY A O 1
ATOM 1076 N N . GLU A 1 135 ? -28.670 -1.395 -1.301 1.00 95.81 135 GLU A N 1
ATOM 1077 C CA . GLU A 1 135 ? -28.836 -2.055 -2.604 1.00 95.81 135 GLU A CA 1
ATOM 1078 C C . GLU A 1 135 ? -29.247 -3.528 -2.486 1.00 95.81 135 GLU A C 1
ATOM 1080 O O . GLU A 1 135 ? -29.905 -4.074 -3.374 1.00 95.81 135 GLU A O 1
ATOM 1085 N N . ASN A 1 136 ? -28.816 -4.223 -1.427 1.00 94.06 136 ASN A N 1
ATOM 1086 C CA . ASN A 1 136 ? -29.110 -5.645 -1.257 1.00 94.06 136 ASN A CA 1
ATOM 1087 C C . ASN A 1 136 ? -29.013 -6.097 0.205 1.00 94.06 136 ASN A C 1
ATOM 1089 O O . ASN A 1 136 ? -27.971 -5.931 0.841 1.00 94.06 136 ASN A O 1
ATOM 1093 N N . ASP A 1 137 ? -30.036 -6.805 0.687 1.00 92.19 137 ASP A N 1
ATOM 1094 C CA . ASP A 1 137 ? -30.097 -7.355 2.051 1.00 92.19 137 ASP A CA 1
ATOM 1095 C C . ASP A 1 137 ? -29.002 -8.393 2.363 1.00 92.19 137 ASP A C 1
ATOM 1097 O O . ASP A 1 137 ? -28.749 -8.713 3.525 1.00 92.19 137 ASP A O 1
ATOM 1101 N N . LYS A 1 138 ? -28.320 -8.931 1.342 1.00 95.19 138 LYS A N 1
ATOM 1102 C CA . LYS A 1 138 ? -27.156 -9.814 1.526 1.00 95.19 138 LYS A CA 1
ATOM 1103 C C . LYS A 1 138 ? -25.912 -9.070 2.012 1.00 95.19 138 LYS A C 1
ATOM 1105 O O . LYS A 1 138 ? -24.992 -9.719 2.512 1.00 95.19 138 LYS A O 1
ATOM 1110 N N . PHE A 1 139 ? -25.841 -7.749 1.853 1.00 94.31 139 PHE A N 1
ATOM 1111 C CA . PHE A 1 139 ? -24.738 -6.955 2.385 1.00 94.31 139 PHE A CA 1
ATOM 1112 C C . PHE A 1 139 ? -24.985 -6.670 3.868 1.00 94.31 139 PHE A C 1
ATOM 1114 O O . PHE A 1 139 ? -25.994 -6.083 4.251 1.00 94.31 139 PHE A O 1
ATOM 1121 N N . THR A 1 140 ? -24.060 -7.107 4.724 1.00 93.31 140 THR A N 1
ATOM 1122 C CA . THR A 1 140 ? -24.236 -7.082 6.182 1.00 93.31 140 THR A CA 1
ATOM 1123 C C . THR A 1 140 ? -23.136 -6.285 6.877 1.00 93.31 140 THR A C 1
ATOM 1125 O O . THR A 1 140 ? -22.186 -5.813 6.253 1.00 93.31 140 THR A O 1
ATOM 1128 N N . GLY A 1 141 ? -23.265 -6.147 8.196 1.00 91.69 141 GLY A N 1
ATOM 1129 C CA . GLY A 1 141 ? -22.282 -5.478 9.035 1.00 91.69 141 GLY A CA 1
ATOM 1130 C C . GLY A 1 141 ? -22.577 -3.999 9.252 1.00 91.69 141 GLY A C 1
ATOM 1131 O O . GLY A 1 141 ? -23.413 -3.376 8.594 1.00 91.69 141 GLY A O 1
ATOM 1132 N N . VAL A 1 142 ? -21.890 -3.441 10.240 1.00 91.56 142 VAL A N 1
ATOM 1133 C CA . VAL A 1 142 ? -21.948 -2.024 10.587 1.00 91.56 142 VAL A CA 1
ATOM 1134 C C . VAL A 1 142 ? -20.521 -1.567 10.835 1.00 91.56 142 VAL A C 1
ATOM 1136 O O . VAL A 1 142 ? -19.747 -2.254 11.500 1.00 91.56 142 VAL A O 1
ATOM 1139 N N . SER A 1 143 ? -20.171 -0.416 10.280 1.00 94.69 143 SER A N 1
ATOM 1140 C CA . SER A 1 143 ? -18.857 0.186 10.451 1.00 94.69 143 SER A CA 1
ATOM 1141 C C . SER A 1 143 ? -19.006 1.675 10.705 1.00 94.69 143 SER A C 1
ATOM 1143 O O . SER A 1 143 ? -19.880 2.318 10.124 1.00 94.69 143 SER A O 1
ATOM 1145 N N . HIS A 1 144 ? -18.121 2.212 11.534 1.00 95.12 144 HIS A N 1
ATOM 1146 C CA . HIS A 1 144 ? -18.074 3.621 11.892 1.00 95.12 144 HIS A CA 1
ATOM 1147 C C . HIS A 1 144 ? -16.646 4.134 11.723 1.00 95.12 144 HIS A C 1
ATOM 1149 O O . HIS A 1 144 ? -15.688 3.376 11.896 1.00 95.12 144 HIS A O 1
ATOM 1155 N N . TYR A 1 145 ? -16.516 5.413 11.386 1.00 95.81 145 TYR A N 1
ATOM 1156 C CA . TYR A 1 145 ? -15.237 6.106 11.343 1.00 95.81 145 TYR A CA 1
ATOM 1157 C C . TYR A 1 145 ? -15.200 7.122 12.478 1.00 95.81 145 TYR A C 1
ATOM 1159 O O . TYR A 1 145 ? -16.121 7.925 12.607 1.00 95.81 145 TYR A O 1
ATOM 1167 N N . PHE A 1 146 ? -14.154 7.065 13.297 1.00 95.50 146 PHE A N 1
ATOM 1168 C CA . PHE A 1 146 ? -13.997 7.933 14.457 1.00 95.50 146 PHE A CA 1
ATOM 1169 C C . PHE A 1 146 ? -12.751 8.796 14.296 1.00 95.50 146 PHE A C 1
ATOM 1171 O O . PHE A 1 146 ? -11.685 8.296 13.932 1.00 95.50 146 PHE A O 1
ATOM 1178 N N . THR A 1 147 ? -12.903 10.083 14.587 1.00 94.69 147 THR A N 1
ATOM 1179 C CA . THR A 1 147 ? -11.825 11.084 14.607 1.00 94.69 147 THR A CA 1
ATOM 1180 C C . THR A 1 147 ? -11.540 11.598 16.012 1.00 94.69 147 THR A C 1
ATOM 1182 O O . THR A 1 147 ? -10.685 12.458 16.174 1.00 94.69 147 THR A O 1
ATOM 1185 N N . ASP A 1 148 ? -12.253 11.084 17.012 1.00 95.44 148 ASP A N 1
ATOM 1186 C CA . ASP A 1 148 ? -12.132 11.484 18.404 1.00 95.44 148 ASP A CA 1
ATOM 1187 C C . ASP A 1 148 ? -12.169 10.253 19.321 1.00 95.44 148 ASP A C 1
ATOM 1189 O O . ASP A 1 148 ? -12.857 9.266 19.034 1.00 95.44 148 ASP A O 1
ATOM 1193 N N . LEU A 1 149 ? -11.380 10.285 20.397 1.00 95.62 149 LEU A N 1
ATOM 1194 C CA . LEU A 1 149 ? -11.268 9.164 21.329 1.00 95.62 149 LEU A CA 1
ATOM 1195 C C . LEU A 1 149 ? -12.541 8.982 22.160 1.00 95.62 149 LEU A C 1
ATOM 1197 O O . LEU A 1 149 ? -12.952 7.840 22.382 1.00 95.62 149 LEU A O 1
ATOM 1201 N N . ASP A 1 150 ? -13.166 10.068 22.602 1.00 96.12 150 ASP A N 1
ATOM 1202 C CA . ASP A 1 150 ? -14.359 10.007 23.442 1.00 96.12 150 ASP A CA 1
ATOM 1203 C C . ASP A 1 150 ? -15.525 9.400 22.661 1.00 96.12 150 ASP A C 1
ATOM 1205 O O . ASP A 1 150 ? -16.262 8.573 23.202 1.00 96.12 150 ASP A O 1
ATOM 1209 N N . ASP A 1 151 ? -15.635 9.695 21.363 1.00 96.31 151 ASP A N 1
ATOM 1210 C CA . ASP A 1 151 ? -16.623 9.062 20.485 1.00 96.31 151 ASP A CA 1
ATOM 1211 C C . ASP A 1 151 ? -16.405 7.547 20.341 1.00 96.31 151 ASP A C 1
ATOM 1213 O O . ASP A 1 151 ? -17.376 6.779 20.361 1.00 96.31 151 ASP A O 1
ATOM 1217 N N . VAL A 1 152 ? -15.149 7.086 20.256 1.00 95.75 152 VAL A N 1
ATOM 1218 C CA . VAL A 1 152 ? -14.836 5.644 20.257 1.00 95.75 152 VAL A CA 1
ATOM 1219 C C . VAL A 1 152 ? -15.277 5.010 21.572 1.00 95.75 152 VAL A C 1
ATOM 1221 O O . VAL A 1 152 ? -15.967 3.988 21.562 1.00 95.75 152 VAL A O 1
ATOM 1224 N N . LEU A 1 153 ? -14.892 5.598 22.707 1.00 95.62 153 LEU A N 1
ATOM 1225 C CA . LEU A 1 153 ? -15.198 5.056 24.033 1.00 95.62 153 LEU A CA 1
ATOM 1226 C C . LEU A 1 153 ? -16.706 5.028 24.290 1.00 95.62 153 LEU A C 1
ATOM 1228 O O . LEU A 1 153 ? -17.237 4.024 24.769 1.00 95.62 153 LEU A O 1
ATOM 1232 N N . LYS A 1 154 ? -17.407 6.092 23.893 1.00 96.00 154 LYS A N 1
ATOM 1233 C CA . LYS A 1 154 ? -18.865 6.180 23.931 1.00 96.00 154 LYS A CA 1
ATOM 1234 C C . LYS A 1 154 ? -19.500 5.083 23.082 1.00 96.00 154 LYS A C 1
ATOM 1236 O O . LYS A 1 154 ? -20.369 4.361 23.559 1.00 96.00 154 LYS A O 1
ATOM 1241 N N . TYR A 1 155 ? -19.060 4.901 21.839 1.00 95.06 155 TYR A N 1
ATOM 1242 C CA . TYR A 1 155 ? -19.605 3.848 20.984 1.00 95.06 155 TYR A CA 1
ATOM 1243 C C . TYR A 1 155 ? -19.389 2.447 21.576 1.00 95.06 155 TYR A C 1
ATOM 1245 O O . TYR A 1 155 ? -20.306 1.619 21.570 1.00 95.06 155 TYR A O 1
ATOM 1253 N N . LEU A 1 156 ? -18.192 2.176 22.101 1.00 94.75 156 LEU A N 1
ATOM 1254 C CA . LEU A 1 156 ? -17.841 0.872 22.661 1.00 94.75 156 LEU A CA 1
ATOM 1255 C C . LEU A 1 156 ? -18.620 0.530 23.935 1.00 94.75 156 LEU A C 1
ATOM 1257 O O . LEU A 1 156 ? -18.899 -0.654 24.136 1.00 94.75 156 LEU A O 1
ATOM 1261 N N . SER A 1 157 ? -18.980 1.527 24.753 1.00 92.69 157 SER A N 1
ATOM 1262 C CA . SER A 1 157 ? -19.767 1.331 25.978 1.00 92.69 157 SER A CA 1
ATOM 1263 C C . SER A 1 157 ? -21.259 1.121 25.705 1.00 92.69 157 SER A C 1
ATOM 1265 O O . SER A 1 157 ? -21.892 0.314 26.382 1.00 92.69 157 SER A O 1
ATOM 1267 N N . PHE A 1 158 ? -21.823 1.788 24.692 1.00 92.81 158 PHE A N 1
ATOM 1268 C CA . PHE A 1 158 ? -23.239 1.635 24.328 1.00 92.81 158 PHE A CA 1
ATOM 1269 C C . PHE A 1 158 ? -23.529 0.406 23.461 1.00 92.81 158 PHE A C 1
ATOM 1271 O O . PHE A 1 158 ? -24.641 -0.122 23.484 1.00 92.81 158 PHE A O 1
ATOM 1278 N N . THR A 1 159 ? -22.557 -0.051 22.675 1.00 90.69 159 THR A N 1
ATOM 1279 C CA . THR A 1 159 ? -22.759 -1.161 21.736 1.00 90.69 159 THR A CA 1
ATOM 1280 C C . THR A 1 159 ? -22.455 -2.491 22.416 1.00 90.69 159 THR A C 1
ATOM 1282 O O . THR A 1 159 ? -21.411 -2.640 23.044 1.00 90.69 159 THR A O 1
ATOM 1285 N N . THR A 1 160 ? -23.308 -3.504 22.267 1.00 90.12 160 THR A N 1
ATOM 1286 C CA . THR A 1 160 ? -23.065 -4.852 22.814 1.00 90.12 160 THR A CA 1
ATOM 1287 C C . THR A 1 160 ? -22.282 -5.743 21.837 1.00 90.12 160 THR A C 1
ATOM 1289 O O . THR A 1 160 ? -22.124 -5.421 20.661 1.00 90.12 160 THR A O 1
ATOM 1292 N N . GLY A 1 161 ? -21.744 -6.865 22.328 1.00 91.06 161 GLY A N 1
ATOM 1293 C CA . GLY A 1 161 ? -21.031 -7.854 21.509 1.00 91.06 161 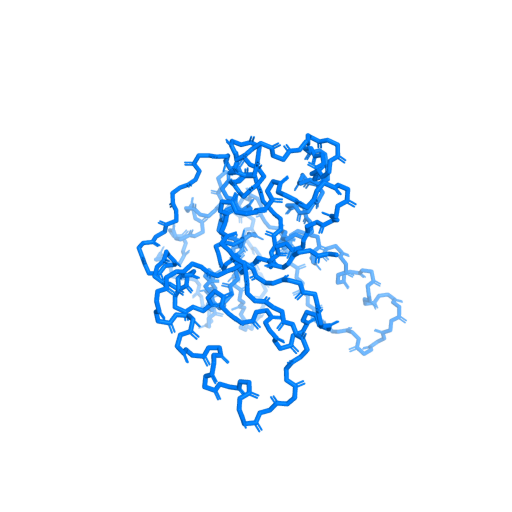GLY A CA 1
ATOM 1294 C C . GLY A 1 161 ? -19.545 -7.561 21.277 1.00 91.06 161 GLY A C 1
ATOM 1295 O O . GLY A 1 161 ? -18.981 -6.622 21.843 1.00 91.06 161 GLY A O 1
ATOM 1296 N N . ASN A 1 162 ? -18.910 -8.401 20.456 1.00 93.75 162 ASN A N 1
ATOM 1297 C CA . ASN A 1 162 ? -17.499 -8.284 20.085 1.00 93.75 162 ASN A CA 1
ATOM 1298 C C . ASN A 1 162 ? -17.320 -7.229 18.990 1.00 93.75 162 ASN A C 1
ATOM 1300 O O . ASN A 1 162 ? -18.102 -7.186 18.040 1.00 93.75 162 ASN A O 1
ATOM 1304 N N . LYS A 1 163 ? -16.271 -6.411 19.093 1.00 94.81 163 LYS A N 1
ATOM 1305 C CA . LYS A 1 163 ? -15.956 -5.368 18.106 1.00 94.81 163 LYS A CA 1
ATOM 1306 C C . LYS A 1 163 ? -14.531 -5.507 17.597 1.00 94.81 163 LYS A C 1
ATOM 1308 O O . LYS A 1 163 ? -13.684 -6.147 18.221 1.00 94.81 163 LYS A O 1
ATOM 1313 N N . VAL A 1 164 ? -14.260 -4.858 16.473 1.00 95.00 164 VAL A N 1
ATOM 1314 C CA . VAL A 1 164 ? -12.917 -4.723 15.921 1.00 95.00 164 VAL A CA 1
ATOM 1315 C C . VAL A 1 164 ? -12.649 -3.259 15.599 1.00 95.00 164 VAL A C 1
ATOM 1317 O O . VAL A 1 164 ? -13.435 -2.607 14.916 1.00 95.00 164 VAL A O 1
ATOM 1320 N N . LEU A 1 165 ? -11.542 -2.737 16.114 1.00 95.25 165 LEU A N 1
ATOM 1321 C CA . LEU A 1 165 ? -10.998 -1.438 15.748 1.00 95.25 165 LEU A CA 1
ATOM 1322 C C . LEU A 1 165 ? -9.939 -1.638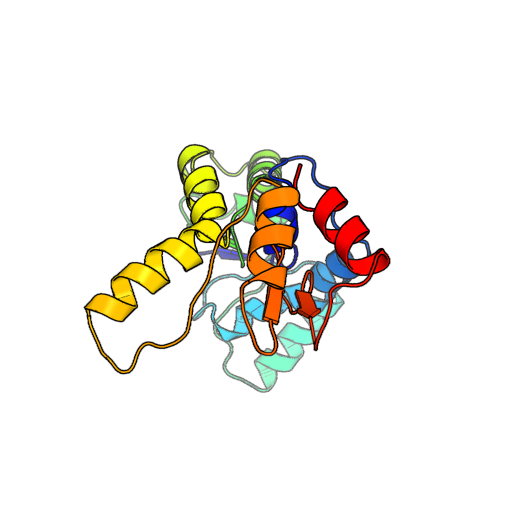 14.668 1.00 95.25 165 LEU A C 1
ATOM 1324 O O . LEU A 1 165 ? -9.174 -2.606 14.700 1.00 95.25 165 LEU A O 1
ATOM 1328 N N . LYS A 1 166 ? -9.885 -0.716 13.710 1.00 94.06 166 LYS A N 1
ATOM 1329 C CA . LYS A 1 166 ? -8.982 -0.783 12.562 1.00 94.06 166 LYS A CA 1
ATOM 1330 C C . LYS A 1 166 ? -8.421 0.601 12.261 1.00 94.06 166 LYS A C 1
ATOM 1332 O O . LYS A 1 166 ? -9.175 1.564 12.210 1.00 94.06 166 LYS A O 1
ATOM 1337 N N . MET A 1 167 ? -7.108 0.700 12.046 1.00 92.69 167 MET A N 1
ATOM 1338 C CA . MET A 1 167 ? -6.488 1.962 11.627 1.00 92.69 167 MET A CA 1
ATOM 1339 C C . MET A 1 167 ? -7.032 2.429 10.266 1.00 92.69 167 MET A C 1
ATOM 1341 O O . MET A 1 167 ? -7.203 1.578 9.383 1.00 92.69 167 MET A O 1
ATOM 1345 N N . PRO A 1 168 ? -7.190 3.753 10.056 1.00 90.81 168 PRO A N 1
ATOM 1346 C CA . PRO A 1 168 ? -7.713 4.332 8.818 1.00 90.81 168 PRO A CA 1
ATOM 1347 C C . PRO A 1 168 ? -7.005 3.856 7.551 1.00 90.81 168 PRO A C 1
ATOM 1349 O O . PRO A 1 168 ? -7.664 3.455 6.600 1.00 90.81 168 PRO A O 1
ATOM 1352 N N . VAL A 1 169 ? -5.670 3.829 7.548 1.00 87.81 169 VAL A N 1
ATOM 1353 C CA . VAL A 1 169 ? -4.875 3.330 6.419 1.00 87.81 169 VAL A CA 1
ATOM 1354 C C . VAL A 1 169 ? -3.944 2.239 6.929 1.00 87.81 169 VAL A C 1
ATOM 1356 O O . VAL A 1 169 ? -2.993 2.498 7.663 1.00 87.81 169 VAL A O 1
ATOM 1359 N N . SER A 1 170 ? -4.277 0.984 6.625 1.00 82.50 170 SER A N 1
ATOM 1360 C CA . SER A 1 170 ? -3.467 -0.182 6.993 1.00 82.50 170 SER A CA 1
ATOM 1361 C C . SER A 1 170 ? -3.914 -1.442 6.244 1.00 82.50 170 SER A C 1
ATOM 1363 O O . SER A 1 170 ? -5.113 -1.704 6.113 1.00 82.50 170 SER A O 1
ATOM 1365 N N . GLY A 1 171 ? -2.965 -2.286 5.840 1.00 77.06 171 GLY A N 1
ATOM 1366 C CA . GLY A 1 171 ? -3.231 -3.569 5.176 1.00 77.06 171 GLY A CA 1
ATOM 1367 C C . GLY A 1 171 ? -2.542 -4.767 5.832 1.00 77.06 171 GLY A C 1
ATOM 1368 O O . GLY A 1 171 ? -1.972 -4.661 6.921 1.00 77.06 171 GLY A O 1
ATOM 1369 N N . SER A 1 172 ? -2.633 -5.929 5.177 1.00 68.06 172 SER A N 1
ATOM 1370 C CA . SER A 1 172 ? -1.962 -7.183 5.577 1.00 68.06 172 SER A CA 1
ATOM 1371 C C . SER A 1 172 ? -2.220 -7.629 7.030 1.00 68.06 172 SER A C 1
ATOM 1373 O O . SER A 1 172 ? -1.304 -8.045 7.733 1.00 68.06 172 SER A O 1
ATOM 1375 N N . GLY A 1 173 ? -3.451 -7.465 7.528 1.00 71.88 173 GLY A N 1
ATOM 1376 C CA . GLY A 1 173 ? -3.828 -7.847 8.901 1.00 71.88 173 GLY A CA 1
ATOM 1377 C C . GLY A 1 173 ? -3.249 -6.968 10.023 1.00 71.88 173 GLY A C 1
ATOM 1378 O O . GLY A 1 173 ? -3.570 -7.179 11.189 1.00 71.88 173 GLY A O 1
ATOM 1379 N N . ARG A 1 174 ? -2.440 -5.949 9.706 1.00 80.81 174 ARG A N 1
ATOM 1380 C CA . ARG A 1 174 ? -1.889 -5.007 10.697 1.00 80.81 174 ARG A CA 1
ATOM 1381 C C . ARG A 1 174 ? -2.923 -3.968 11.123 1.00 80.81 174 ARG A C 1
ATOM 1383 O O . ARG A 1 174 ? -3.910 -3.754 10.427 1.00 80.81 174 ARG A O 1
ATOM 1390 N N . GLY A 1 175 ? -2.681 -3.286 12.242 1.00 87.94 175 GLY A N 1
ATOM 1391 C CA . GLY A 1 175 ? -3.525 -2.174 12.694 1.00 87.94 175 GLY A CA 1
ATOM 1392 C C . GLY A 1 175 ? -4.952 -2.588 13.064 1.00 87.94 175 GLY A C 1
ATOM 1393 O O . GLY A 1 175 ? -5.863 -1.789 12.886 1.00 87.94 175 GLY A O 1
ATOM 1394 N N . LEU A 1 176 ? -5.143 -3.834 13.507 1.00 93.12 176 LEU A N 1
ATOM 1395 C CA . LEU A 1 176 ? -6.403 -4.369 14.022 1.00 93.12 176 LEU A CA 1
ATOM 1396 C C . LEU A 1 176 ? -6.306 -4.547 15.539 1.00 93.12 176 LEU A C 1
ATOM 1398 O O . LEU A 1 176 ? -5.288 -5.027 16.038 1.00 93.12 176 LEU A O 1
ATOM 1402 N N . ILE A 1 177 ? -7.381 -4.222 16.251 1.00 94.94 177 ILE A N 1
ATOM 1403 C CA . ILE A 1 177 ? -7.562 -4.554 17.664 1.00 94.94 177 ILE A CA 1
ATOM 1404 C C . ILE A 1 177 ? -8.944 -5.162 17.846 1.00 94.94 177 ILE A C 1
ATOM 1406 O O . ILE A 1 177 ? -9.948 -4.551 17.498 1.00 94.94 177 ILE A O 1
ATOM 1410 N N . TRP A 1 178 ? -8.992 -6.351 18.435 1.00 95.31 178 TRP A N 1
ATOM 1411 C CA . TRP A 1 178 ? -10.240 -7.005 18.810 1.00 95.31 178 TRP A CA 1
ATOM 1412 C C . TRP A 1 178 ? -10.633 -6.604 20.231 1.00 95.31 178 TRP A C 1
ATOM 1414 O O . TRP A 1 178 ? -9.821 -6.696 21.152 1.00 95.31 178 TRP A O 1
ATOM 1424 N N . ILE A 1 179 ? -11.877 -6.164 20.395 1.00 95.44 179 ILE A N 1
ATOM 1425 C CA . ILE A 1 179 ? -12.485 -5.803 21.676 1.00 95.44 179 ILE A CA 1
ATOM 1426 C C . ILE A 1 179 ? -13.493 -6.902 22.024 1.00 95.44 179 ILE A C 1
ATOM 1428 O O . ILE A 1 179 ? -14.601 -6.941 21.482 1.00 95.44 179 ILE A O 1
ATOM 1432 N N . LEU A 1 180 ? -13.066 -7.830 22.884 1.00 93.75 180 LEU A N 1
ATOM 1433 C CA . LEU A 1 180 ? -13.844 -8.985 23.342 1.00 93.75 180 LEU A CA 1
ATOM 1434 C C . LEU A 1 180 ? -14.341 -8.725 24.771 1.00 93.75 180 LEU A C 1
ATOM 1436 O O . LEU A 1 180 ? -13.792 -9.258 25.731 1.00 93.75 180 LEU A O 1
ATOM 1440 N N . GLY A 1 181 ? -15.334 -7.845 24.903 1.00 89.75 181 GLY A N 1
ATOM 1441 C CA . GLY A 1 181 ? -15.811 -7.328 26.189 1.00 89.75 181 GLY A CA 1
ATOM 1442 C C . GLY A 1 181 ? -15.528 -5.834 26.336 1.00 89.75 181 GLY A C 1
ATOM 1443 O O . GLY A 1 181 ? -15.789 -5.067 25.407 1.00 89.75 181 GLY A O 1
ATOM 1444 N N . GLU A 1 182 ? -15.019 -5.430 27.498 1.00 91.44 182 GLU A N 1
ATOM 1445 C CA . GLU A 1 182 ? -14.634 -4.043 27.774 1.00 91.44 182 GLU A CA 1
ATOM 1446 C C . GLU A 1 182 ? -13.268 -3.701 27.164 1.00 91.44 182 GLU A C 1
ATOM 1448 O O . GLU A 1 182 ? -12.396 -4.558 26.999 1.00 91.44 182 GLU A O 1
ATOM 1453 N N . ILE A 1 183 ? -13.088 -2.429 26.802 1.00 94.94 183 ILE A N 1
ATOM 1454 C CA . ILE A 1 183 ? -11.807 -1.930 26.301 1.00 94.94 183 ILE A CA 1
ATOM 1455 C C . ILE A 1 183 ? -10.804 -1.798 27.452 1.00 94.94 183 ILE A C 1
ATOM 1457 O O . ILE A 1 183 ? -11.131 -1.309 28.527 1.00 94.94 183 ILE A O 1
ATOM 1461 N N . THR A 1 184 ? -9.565 -2.220 27.215 1.00 95.50 184 THR A N 1
ATOM 1462 C CA . THR A 1 184 ? -8.463 -2.090 28.184 1.00 95.50 184 THR A CA 1
ATOM 1463 C C . THR A 1 184 ? -7.698 -0.779 28.004 1.00 95.50 184 THR A C 1
ATOM 1465 O O . THR A 1 184 ? -7.621 -0.254 26.892 1.00 95.50 184 THR A O 1
ATOM 1468 N N . ASP A 1 185 ? -7.007 -0.315 29.047 1.00 96.25 185 ASP A N 1
ATOM 1469 C CA . ASP A 1 185 ? -6.160 0.890 28.992 1.00 96.25 185 ASP A CA 1
ATOM 1470 C C . ASP A 1 185 ? -5.140 0.848 27.846 1.00 96.25 185 ASP A C 1
ATOM 1472 O O . ASP A 1 185 ? -4.970 1.813 27.104 1.00 96.25 185 ASP A O 1
ATOM 1476 N N . LYS A 1 186 ? -4.520 -0.317 27.612 1.00 96.00 186 LYS A N 1
ATOM 1477 C CA . LYS A 1 186 ? -3.559 -0.508 26.513 1.00 96.00 186 LYS A CA 1
ATOM 1478 C C . LYS A 1 186 ? -4.194 -0.297 25.132 1.00 96.00 186 LYS A C 1
ATOM 1480 O O . LYS A 1 186 ? -3.530 0.194 24.214 1.00 96.00 186 LYS A O 1
ATOM 1485 N N . GLN A 1 187 ? -5.449 -0.707 24.960 1.00 96.25 187 GLN A N 1
ATOM 1486 C CA . GLN A 1 187 ? -6.198 -0.518 23.714 1.00 96.25 187 GLN A CA 1
ATOM 1487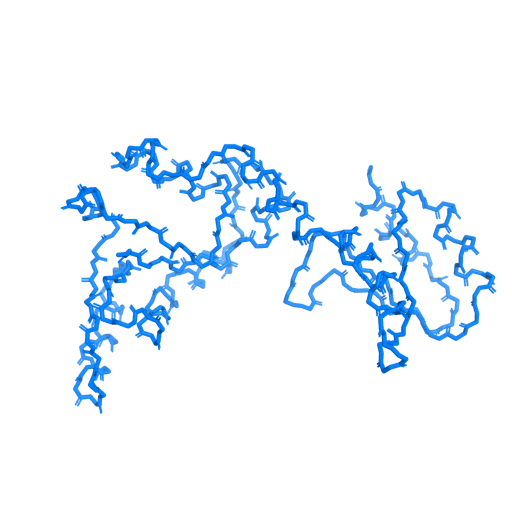 C C . GLN A 1 187 ? -6.665 0.935 23.573 1.00 96.25 187 GLN A C 1
ATOM 1489 O O . GLN A 1 187 ? -6.582 1.490 22.476 1.00 96.25 187 GLN A O 1
ATOM 1494 N N . THR A 1 188 ? -7.059 1.582 24.670 1.00 96.19 188 THR A N 1
ATOM 1495 C CA . THR A 1 188 ? -7.365 3.020 24.713 1.00 96.19 188 THR A CA 1
ATOM 1496 C C . THR A 1 188 ? -6.146 3.858 24.316 1.00 96.19 188 THR A C 1
ATOM 1498 O O . THR A 1 188 ? -6.234 4.720 23.441 1.00 96.19 188 THR A O 1
ATOM 1501 N N . ASP A 1 189 ? -4.969 3.544 24.859 1.00 95.62 189 ASP A N 1
ATOM 1502 C CA . ASP A 1 189 ? -3.708 4.198 24.497 1.00 95.62 189 ASP A CA 1
ATOM 1503 C C . ASP A 1 189 ? -3.342 3.999 23.026 1.00 95.62 189 ASP A C 1
ATOM 1505 O O . ASP A 1 189 ? -2.741 4.873 22.398 1.00 95.62 189 ASP A O 1
ATOM 1509 N N . TRP A 1 190 ? -3.680 2.841 22.456 1.00 95.31 190 TRP A N 1
ATOM 1510 C CA . TRP A 1 190 ? -3.517 2.622 21.026 1.00 95.31 190 TRP A CA 1
ATOM 1511 C C . TRP A 1 190 ? -4.440 3.524 20.209 1.00 95.31 190 TRP A C 1
ATOM 1513 O O . TRP A 1 190 ? -3.958 4.145 19.264 1.00 95.31 190 TRP A O 1
ATOM 1523 N N . CYS A 1 191 ? -5.710 3.666 20.598 1.00 95.19 191 CYS A N 1
ATOM 1524 C CA . CYS A 1 191 ? -6.647 4.569 19.925 1.00 95.19 191 CYS A CA 1
ATOM 1525 C C . CYS A 1 191 ? -6.109 6.004 19.919 1.00 95.19 191 CYS A C 1
ATOM 1527 O O . CYS A 1 191 ? -6.064 6.621 18.859 1.00 95.19 191 CYS A O 1
ATOM 1529 N N . ARG A 1 192 ? -5.577 6.480 21.055 1.00 94.00 192 ARG A N 1
ATOM 1530 C CA . ARG A 1 192 ? -4.964 7.817 21.180 1.00 94.00 192 ARG A CA 1
ATOM 1531 C C . ARG A 1 192 ? -3.764 8.039 20.251 1.00 94.00 192 ARG A C 1
ATOM 1533 O O . ARG A 1 192 ? -3.472 9.165 19.882 1.00 94.00 192 ARG A O 1
ATOM 1540 N N . ARG A 1 193 ? -3.025 6.986 19.886 1.00 92.06 193 ARG A N 1
ATOM 1541 C CA . ARG A 1 193 ? -1.899 7.099 18.936 1.00 92.06 193 ARG A CA 1
ATOM 1542 C C . ARG A 1 193 ? -2.347 7.101 17.477 1.00 92.06 193 ARG A C 1
ATOM 1544 O O . ARG A 1 193 ? -1.620 7.616 16.627 1.00 92.06 193 ARG A O 1
ATOM 1551 N N . VAL A 1 194 ? -3.474 6.451 17.193 1.00 91.31 194 VAL A N 1
ATOM 1552 C CA . VAL A 1 194 ? -4.023 6.288 15.841 1.00 91.31 194 VAL A CA 1
ATOM 1553 C C . VAL A 1 194 ? -4.861 7.495 15.441 1.00 91.31 194 VAL A C 1
ATOM 1555 O O . VAL A 1 194 ? -4.732 7.965 14.314 1.00 91.31 194 VAL A O 1
ATOM 1558 N N . ILE A 1 195 ? -5.703 7.974 16.353 1.00 88.56 195 ILE A N 1
ATOM 1559 C CA . ILE A 1 195 ? -6.509 9.181 16.201 1.00 88.56 195 ILE A CA 1
ATOM 1560 C C . ILE A 1 195 ? -5.588 10.360 16.522 1.00 88.56 195 ILE A C 1
ATOM 1562 O O . ILE A 1 195 ? -5.167 10.515 17.666 1.00 88.56 195 ILE A O 1
ATOM 1566 N N . LYS A 1 196 ? -5.205 11.121 15.498 1.00 68.31 196 LYS A N 1
ATOM 1567 C CA . LYS A 1 196 ? -4.368 12.319 15.598 1.00 68.31 196 LYS A CA 1
ATOM 1568 C C . LYS A 1 196 ? -5.094 13.502 14.992 1.00 68.31 196 LYS A C 1
ATOM 1570 O O . LYS A 1 196 ? -5.763 13.277 13.958 1.00 68.31 196 LYS A O 1
#

Sequence (196 aa):
MIYIFNPDHDLAIADFSPYYTPPASIVKMMGDLAVLPLWYSDGHPVVADGEQNMHYFEHIKRLLPIKSTLISSDDIINYDGVGIAPWGWNPLIRNKLLKMGVTENELPSTEYLEKLKGYSNRLHAVEILKNLRGENDKFTGVSHYFTDLDDVLKYLSFTTGNKVLKMPVSGSGRGLIWILGEITDKQTDWCRRVIK